Protein AF-0000000087408327 (afdb_homodimer)

Solvent-accessible surface area (backbone atoms only — not comparable to full-atom values): 10294 Å² total; per-residue (Å²): 107,65,67,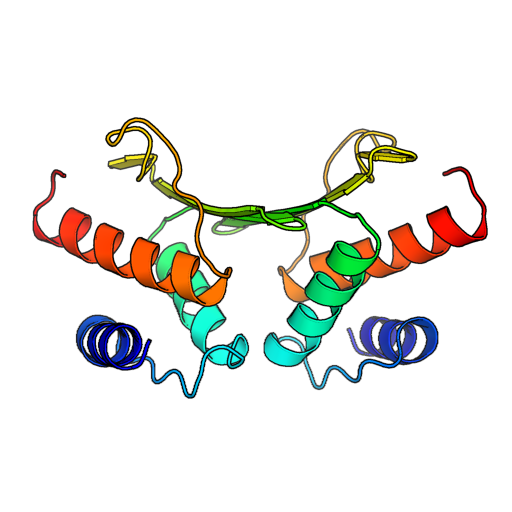60,37,52,50,41,27,73,74,71,70,43,77,53,86,53,88,71,37,38,37,50,50,45,50,51,53,52,52,42,21,75,72,57,28,33,39,39,36,39,41,33,78,96,38,18,35,47,48,39,34,29,95,90,73,41,49,64,33,64,79,69,70,56,72,58,77,32,98,36,58,59,56,24,53,51,52,51,49,52,53,47,52,51,25,66,73,61,75,52,125,104,67,66,59,37,52,50,40,27,74,75,69,70,44,77,51,87,53,89,70,36,38,37,49,51,46,51,50,54,52,52,42,20,75,73,57,28,32,39,38,36,39,41,33,79,96,38,19,35,47,48,39,34,30,94,92,72,42,50,67,35,64,80,68,73,53,73,58,78,34,96,37,58,59,58,25,52,50,52,51,50,52,53,47,52,51,27,68,72,60,72,53,126

Sequence (186 aa):
MSELFEKIRAEYGIEIADENDMTNVWRLVEMLKDKGWVVYIITARGREQVDAWHPNYGSLYAQFGEIPHFRNVVEGICVTALHIRELERNGTLMSELFEKIRAEYGIEIADENDMTNVWRLVEMLKDKGWVVYIITARGREQVDAWHPNYGSLYAQFGEIPHFRNVVEGICVTALHIRELERNGTL

pLDDT: mean 93.13, std 8.52, range [49.0, 98.56]

Foldseek 3Di:
DVVLQVVCCVQPVFHADDLPRVVRLVVLVVVCVVVAKDWDWDDDVVFTFIWIAHPQAGILCVVVPDTDGDPHNSSRSSVNSVSVSVCVVVVHD/DVVLQVVCCVQPVFHADDLPRVVRLVVLVVVCVVVAKDWDWDDDVVFTFIWIAHPQAGILCVVVVDTDGDPHNSSRSSVNSVSVSVCVVVVHD

Radius of gyration: 16.45 Å; Cα contacts (8 Å, |Δi|>4): 305; chains: 2; bounding box: 33×48×38 Å

Nearest PDB structures (foldseek):
  4q05-assembly1_B  TM=6.435E-01  e=3.145E+00  uncultured bacterium
  8fg6-assembly1_B  TM=4.357E-01  e=1.579E+00  synthetic construct
  4q3o-assembly4_H  TM=4.594E-01  e=1.681E+00  unidentified
  3ic1-assembly1_A  TM=5.036E-01  e=3.348E+00  Haemophilus influenzae
  4ppz-assembly1_A  TM=5.175E-01  e=3.794E+00  Neisseria meningitidis MC58

Structure (mmCIF, N/CA/C/O backbone):
data_AF-0000000087408327-model_v1
#
loop_
_entity.id
_entity.type
_entity.pdbx_description
1 polymer 'Uncharacterized protein'
#
loop_
_atom_site.group_PDB
_atom_site.id
_atom_site.type_symbol
_atom_site.label_atom_id
_atom_site.label_alt_id
_atom_site.label_comp_id
_atom_site.label_asym_id
_atom_site.label_entity_id
_atom_site.label_seq_id
_atom_site.pdbx_PDB_ins_code
_atom_site.Cartn_x
_atom_site.Cartn_y
_atom_site.Cartn_z
_atom_site.occupancy
_atom_site.B_iso_or_equiv
_atom_site.auth_seq_id
_atom_site.auth_comp_id
_atom_site.auth_asym_id
_atom_site.auth_atom_id
_atom_site.pdbx_PDB_model_num
ATOM 1 N N . MET A 1 1 ? -13.25 -12.805 7.691 1 83.38 1 MET A N 1
ATOM 2 C CA . MET A 1 1 ? -11.828 -12.695 7.375 1 83.38 1 MET A CA 1
ATOM 3 C C . MET A 1 1 ? -11.102 -14 7.68 1 83.38 1 MET A C 1
ATOM 5 O O . MET A 1 1 ? -10.18 -14.383 6.953 1 83.38 1 MET A O 1
ATOM 9 N N . SER A 1 2 ? -11.641 -14.703 8.562 1 87.44 2 SER A N 1
ATOM 10 C CA . SER A 1 2 ? -10.977 -15.953 8.906 1 87.44 2 SER A CA 1
ATOM 11 C C . SER A 1 2 ? -10.891 -16.875 7.699 1 87.44 2 SER A C 1
ATOM 13 O O . SER A 1 2 ? -9.828 -17.438 7.418 1 87.44 2 SER A O 1
ATOM 15 N N . GLU A 1 3 ? -11.875 -17.062 7.055 1 95.56 3 GLU A N 1
ATOM 16 C CA . GLU A 1 3 ? -11.883 -17.922 5.871 1 95.56 3 GLU A CA 1
ATOM 17 C C . GLU A 1 3 ? -10.922 -17.391 4.809 1 95.56 3 GLU A C 1
ATOM 19 O O . GLU A 1 3 ? -10.234 -18.172 4.145 1 95.56 3 GLU A O 1
ATOM 24 N N . LEU A 1 4 ? -10.977 -16.125 4.605 1 97.44 4 LEU A N 1
ATOM 25 C CA . LEU A 1 4 ? -10.07 -15.484 3.656 1 97.44 4 LEU A CA 1
ATOM 26 C C . LEU A 1 4 ? -8.617 -15.797 3.998 1 97.44 4 LEU A C 1
ATOM 28 O O . LEU A 1 4 ? -7.836 -16.172 3.123 1 97.44 4 LEU A O 1
ATOM 32 N N . PHE A 1 5 ? -8.234 -15.688 5.273 1 98.19 5 PHE A N 1
ATOM 33 C CA . PHE A 1 5 ? -6.863 -15.914 5.719 1 98.19 5 PHE A CA 1
ATOM 34 C C . PHE A 1 5 ? -6.484 -17.391 5.566 1 98.19 5 PHE A C 1
ATOM 36 O O . PHE A 1 5 ? -5.34 -17.703 5.246 1 98.19 5 PHE A O 1
ATOM 43 N N . GLU A 1 6 ? -7.441 -18.234 5.832 1 98.19 6 GLU A N 1
ATOM 44 C CA . GLU A 1 6 ? -7.203 -19.656 5.629 1 98.19 6 GLU A CA 1
ATOM 45 C C . GLU A 1 6 ? -6.867 -19.969 4.172 1 98.19 6 GLU A C 1
ATOM 47 O O . GLU A 1 6 ? -5.977 -20.766 3.887 1 98.19 6 GLU A O 1
ATOM 52 N N . LYS A 1 7 ? -7.582 -19.406 3.266 1 98.31 7 LYS A N 1
ATOM 53 C CA . LYS A 1 7 ? -7.301 -19.594 1.846 1 98.31 7 LYS A CA 1
ATOM 54 C C . LYS A 1 7 ? -5.91 -19.078 1.485 1 98.31 7 LYS A C 1
ATOM 56 O O . LYS A 1 7 ? -5.203 -19.688 0.683 1 98.31 7 LYS A O 1
ATOM 61 N N . ILE A 1 8 ? -5.582 -17.953 2.057 1 98.56 8 ILE A N 1
ATOM 62 C CA . ILE A 1 8 ? -4.254 -17.406 1.812 1 98.56 8 ILE A CA 1
ATOM 63 C C . ILE A 1 8 ? -3.188 -18.375 2.316 1 98.56 8 ILE A C 1
ATOM 65 O O . ILE A 1 8 ? -2.184 -18.609 1.64 1 98.56 8 ILE A O 1
ATOM 69 N N . ARG A 1 9 ? -3.395 -18.844 3.508 1 98.5 9 ARG A N 1
ATOM 70 C CA . ARG A 1 9 ? -2.455 -19.828 4.039 1 98.5 9 ARG A CA 1
ATOM 71 C C . ARG A 1 9 ? -2.334 -21.031 3.105 1 98.5 9 ARG A C 1
ATOM 73 O O . ARG A 1 9 ? -1.227 -21.484 2.809 1 98.5 9 ARG A O 1
ATOM 80 N N . ALA A 1 10 ? -3.359 -21.531 2.648 1 98.12 10 ALA A N 1
ATOM 81 C CA . ALA A 1 10 ? -3.393 -22.719 1.79 1 98.12 10 ALA A CA 1
ATOM 82 C C . ALA A 1 10 ? -2.711 -2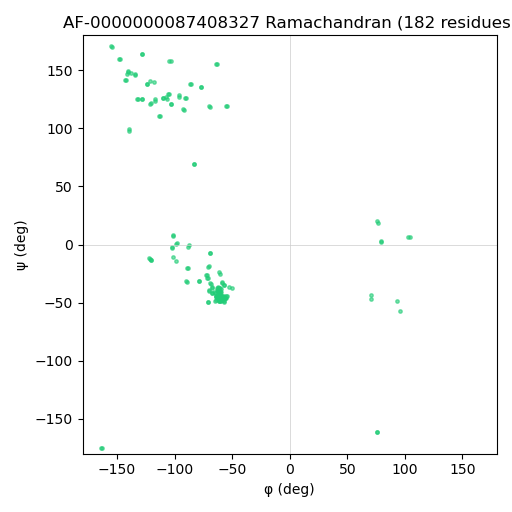2.438 0.452 1 98.12 10 ALA A C 1
ATOM 84 O O . ALA A 1 10 ? -1.937 -23.266 -0.038 1 98.12 10 ALA A O 1
ATOM 85 N N . GLU A 1 11 ? -2.957 -21.281 -0.098 1 97.62 11 GLU A N 1
ATOM 86 C CA . GLU A 1 11 ? -2.537 -21 -1.468 1 97.62 11 GLU A CA 1
ATOM 87 C C . GLU A 1 11 ? -1.129 -20.406 -1.503 1 97.62 11 GLU A C 1
ATOM 89 O O . GLU A 1 11 ? -0.388 -20.625 -2.467 1 97.62 11 GLU A O 1
ATOM 94 N N . TYR A 1 12 ? -0.765 -19.656 -0.499 1 97.94 12 TYR A N 1
ATOM 95 C CA . TYR A 1 12 ? 0.483 -18.906 -0.567 1 97.94 12 TYR A CA 1
ATOM 96 C C . TYR A 1 12 ? 1.416 -19.297 0.574 1 97.94 12 TYR A C 1
ATOM 98 O O . TYR A 1 12 ? 2.58 -18.891 0.598 1 97.94 12 TYR A O 1
ATOM 106 N N . GLY A 1 13 ? 0.929 -20.047 1.634 1 98 13 GLY A N 1
ATOM 107 C CA . GLY A 1 13 ? 1.757 -20.484 2.748 1 98 13 GLY A CA 1
ATOM 108 C C . GLY A 1 13 ? 2.051 -19.375 3.742 1 98 13 GLY A C 1
ATOM 109 O O . GLY A 1 13 ? 3.051 -19.422 4.461 1 98 13 GLY A O 1
ATOM 110 N N . ILE A 1 14 ? 1.265 -18.344 3.691 1 98.12 14 ILE A N 1
ATOM 111 C CA . ILE A 1 14 ? 1.452 -17.219 4.594 1 98.12 14 ILE A CA 1
ATOM 112 C C . ILE A 1 14 ? 0.361 -17.219 5.66 1 98.12 14 ILE A C 1
ATOM 114 O O . ILE A 1 14 ? -0.829 -17.266 5.34 1 98.12 14 ILE A O 1
ATOM 118 N N . GLU A 1 15 ? 0.788 -17.203 6.922 1 98 15 GLU A N 1
ATOM 119 C CA . GLU A 1 15 ? -0.156 -17.125 8.039 1 98 15 GLU A CA 1
ATOM 120 C C . GLU A 1 15 ? -0.4 -15.672 8.445 1 98 15 GLU A C 1
ATOM 122 O O . GLU A 1 15 ? 0.533 -14.969 8.836 1 98 15 GLU A O 1
ATOM 127 N N . ILE A 1 16 ? -1.609 -15.266 8.273 1 98.06 16 ILE A N 1
ATOM 128 C CA . ILE A 1 16 ? -2.027 -13.93 8.688 1 98.06 16 ILE A CA 1
ATOM 129 C C . ILE A 1 16 ? -2.824 -14.023 9.984 1 98.06 16 ILE A C 1
ATOM 131 O O . ILE A 1 16 ? -3.832 -14.734 10.055 1 98.06 16 ILE A O 1
ATOM 135 N N . ALA A 1 17 ? -2.344 -13.359 10.969 1 97.12 17 ALA A N 1
ATOM 136 C CA . ALA A 1 17 ? -2.914 -13.5 12.305 1 97.12 17 ALA A CA 1
ATOM 137 C C . ALA A 1 17 ? -4.293 -12.852 12.383 1 97.12 17 ALA A C 1
ATOM 139 O O . ALA A 1 17 ? -5.23 -13.438 12.938 1 97.12 17 ALA A O 1
ATOM 140 N N . ASP A 1 18 ? -4.438 -11.656 11.945 1 96.19 18 ASP A N 1
ATOM 141 C CA . ASP A 1 18 ? -5.688 -10.906 11.953 1 96.19 18 ASP A CA 1
ATOM 142 C C . ASP A 1 18 ? -5.613 -9.703 11.008 1 96.19 18 ASP A C 1
ATOM 144 O O . ASP A 1 18 ? -4.652 -9.57 10.242 1 96.19 18 ASP A O 1
ATOM 148 N N . GLU A 1 19 ? -6.594 -8.898 10.977 1 95.19 19 GLU A N 1
ATOM 149 C CA . GLU A 1 19 ? -6.719 -7.805 10.023 1 95.19 19 GLU A CA 1
ATOM 150 C C . GLU A 1 19 ? -5.688 -6.711 10.297 1 95.19 19 GLU A C 1
ATOM 152 O O . GLU A 1 19 ? -5.5 -5.812 9.477 1 95.19 19 GLU A O 1
ATOM 157 N N . ASN A 1 20 ? -4.957 -6.793 11.375 1 94.75 20 ASN A N 1
ATOM 158 C CA . ASN A 1 20 ? -3.934 -5.805 11.711 1 94.75 20 ASN A CA 1
ATOM 159 C C . ASN A 1 20 ? -2.531 -6.32 11.398 1 94.75 20 ASN A C 1
ATOM 161 O O . ASN A 1 20 ? -1.547 -5.602 11.57 1 94.75 20 ASN A O 1
ATOM 165 N N . ASP A 1 21 ? -2.475 -7.48 10.969 1 97.25 21 ASP A N 1
ATOM 166 C CA . ASP A 1 21 ? -1.191 -8.125 10.695 1 97.25 21 ASP A CA 1
ATOM 167 C C . ASP A 1 21 ? -0.667 -7.73 9.312 1 97.25 21 ASP A C 1
ATOM 169 O O . ASP A 1 21 ? -0.495 -8.586 8.445 1 97.25 21 ASP A O 1
ATOM 173 N N . MET A 1 22 ? -0.27 -6.488 9.133 1 98.19 22 MET A N 1
ATOM 174 C CA . MET A 1 22 ? 0.172 -5.996 7.832 1 98.19 22 MET A CA 1
ATOM 175 C C . MET A 1 22 ? 1.537 -6.566 7.469 1 98.19 22 MET A C 1
ATOM 177 O O . MET A 1 22 ? 1.856 -6.719 6.285 1 98.19 22 MET A O 1
ATOM 181 N N . THR A 1 23 ? 2.305 -6.906 8.445 1 98.25 23 THR A N 1
ATOM 182 C CA . THR A 1 23 ? 3.627 -7.457 8.164 1 98.25 23 THR A CA 1
ATOM 183 C C . THR A 1 23 ? 3.52 -8.734 7.344 1 98.25 23 THR A C 1
ATOM 185 O O . THR A 1 23 ? 4.172 -8.875 6.309 1 98.25 23 THR A O 1
ATOM 188 N N . ASN A 1 24 ? 2.65 -9.594 7.75 1 98.12 24 ASN A N 1
ATOM 189 C CA . ASN A 1 24 ? 2.529 -10.836 6.996 1 98.12 24 ASN A CA 1
ATOM 190 C C . ASN A 1 24 ? 1.727 -10.641 5.715 1 98.12 24 ASN A C 1
ATOM 192 O O . ASN A 1 24 ? 1.992 -11.289 4.703 1 98.12 24 ASN A O 1
ATOM 196 N N . VAL A 1 25 ? 0.78 -9.742 5.719 1 98.5 25 VAL A N 1
ATOM 197 C CA . VAL A 1 25 ? 0.065 -9.398 4.492 1 98.5 25 VAL A CA 1
ATOM 198 C C . VAL A 1 25 ? 1.043 -8.836 3.467 1 98.5 25 VAL A C 1
ATOM 200 O O . VAL A 1 25 ? 0.955 -9.148 2.277 1 98.5 25 VAL A O 1
ATOM 203 N N . TRP A 1 26 ? 1.99 -8.078 3.943 1 98.31 26 TRP A N 1
ATOM 204 C CA . TRP A 1 26 ? 2.938 -7.441 3.033 1 98.31 26 TRP A CA 1
ATOM 205 C C . TRP A 1 26 ? 3.881 -8.469 2.42 1 98.31 26 TRP A C 1
ATOM 207 O O . TRP A 1 26 ? 4.375 -8.281 1.307 1 98.31 26 TRP A O 1
ATOM 217 N N . ARG A 1 27 ? 4.141 -9.555 3.141 1 97.94 27 ARG A N 1
ATOM 218 C CA . ARG A 1 27 ? 4.891 -10.648 2.535 1 97.94 27 ARG A CA 1
ATOM 219 C C . ARG A 1 27 ? 4.195 -11.156 1.276 1 97.94 27 ARG A C 1
ATOM 221 O O . ARG A 1 27 ? 4.855 -11.555 0.314 1 97.94 27 ARG A O 1
ATOM 228 N N . LEU A 1 28 ? 2.924 -11.125 1.348 1 98.12 28 LEU A N 1
ATOM 229 C CA . LEU A 1 28 ? 2.139 -11.508 0.18 1 98.12 28 LEU A CA 1
ATOM 230 C C . LEU A 1 28 ? 2.375 -10.547 -0.976 1 98.12 28 LEU A C 1
ATOM 232 O O . LEU A 1 28 ? 2.58 -10.977 -2.115 1 98.12 28 LEU A O 1
ATOM 236 N N . VAL A 1 29 ? 2.383 -9.297 -0.716 1 98.31 29 VAL A N 1
ATOM 237 C CA . VAL A 1 29 ? 2.639 -8.273 -1.728 1 98.31 29 VAL A CA 1
ATOM 238 C C . VAL A 1 29 ? 4.012 -8.5 -2.352 1 98.31 29 VAL A C 1
ATOM 240 O O . VAL A 1 29 ? 4.164 -8.438 -3.574 1 98.31 29 VAL A O 1
ATOM 243 N N . GLU A 1 30 ? 5.004 -8.773 -1.505 1 97.5 30 GLU A N 1
ATOM 244 C CA . GLU A 1 30 ? 6.359 -9.023 -1.991 1 97.5 30 GLU A CA 1
ATOM 245 C C . GLU A 1 30 ? 6.41 -10.258 -2.887 1 97.5 30 GLU A C 1
ATOM 247 O O . GLU A 1 30 ? 7.125 -10.273 -3.891 1 97.5 30 GLU A O 1
ATOM 252 N N . MET A 1 31 ? 5.684 -11.281 -2.506 1 97.25 31 MET A N 1
ATOM 253 C CA . MET A 1 31 ? 5.621 -12.492 -3.324 1 97.25 31 MET A CA 1
ATOM 254 C C . MET A 1 31 ? 5.047 -12.188 -4.703 1 97.25 31 MET A C 1
ATOM 256 O O . MET A 1 31 ? 5.559 -12.664 -5.715 1 97.25 31 MET A O 1
ATOM 260 N N . LEU A 1 32 ? 3.979 -11.406 -4.73 1 97.69 32 LEU A N 1
ATOM 261 C CA . LEU A 1 32 ? 3.35 -11.039 -5.992 1 97.69 32 LEU A CA 1
ATOM 262 C C . LEU A 1 32 ? 4.309 -10.227 -6.859 1 97.69 32 LEU A C 1
ATOM 264 O O . LEU A 1 32 ? 4.387 -10.438 -8.07 1 97.69 32 LEU A O 1
ATOM 268 N N . LYS A 1 33 ? 5.004 -9.406 -6.23 1 97.56 33 LYS A N 1
ATOM 269 C CA . LYS A 1 33 ? 6.023 -8.625 -6.918 1 97.56 33 LYS A CA 1
ATOM 270 C C . LYS A 1 33 ? 7.082 -9.531 -7.547 1 97.56 33 LYS A C 1
ATOM 272 O O . LYS A 1 33 ? 7.48 -9.32 -8.695 1 97.56 33 LYS A O 1
ATOM 277 N N . ASP A 1 34 ? 7.535 -10.469 -6.82 1 96.19 34 ASP A N 1
ATOM 278 C CA . ASP A 1 34 ? 8.562 -11.391 -7.293 1 96.19 34 ASP A CA 1
ATOM 279 C C . ASP A 1 34 ? 8.07 -12.188 -8.5 1 96.19 34 ASP A C 1
ATOM 281 O O . ASP A 1 34 ? 8.867 -12.633 -9.32 1 96.19 34 ASP A O 1
ATOM 285 N N . LYS A 1 35 ? 6.785 -12.297 -8.586 1 95.69 35 LYS A N 1
ATOM 286 C CA . LYS A 1 35 ? 6.18 -13.023 -9.695 1 95.69 35 LYS A CA 1
ATOM 287 C C . LYS A 1 35 ? 5.945 -12.109 -10.891 1 95.69 35 LYS A C 1
ATOM 289 O O . LYS A 1 35 ? 5.355 -12.516 -11.891 1 95.69 35 LYS A O 1
ATOM 294 N N . GLY A 1 36 ? 6.266 -10.852 -10.742 1 96.69 36 GLY A N 1
ATOM 295 C CA . GLY A 1 36 ? 6.195 -9.93 -11.867 1 96.69 36 GLY A CA 1
ATOM 296 C C . GLY A 1 36 ? 4.988 -9.008 -11.812 1 96.69 36 GLY A C 1
ATOM 297 O O . GLY A 1 36 ? 4.758 -8.227 -12.734 1 96.69 36 GLY A O 1
ATOM 298 N N . TRP A 1 37 ? 4.219 -9.039 -10.719 1 97 37 TRP A N 1
ATOM 299 C CA . TRP A 1 37 ? 3.025 -8.211 -10.594 1 97 37 TRP A CA 1
ATOM 300 C C . TRP A 1 37 ? 3.381 -6.828 -10.047 1 97 37 TRP A C 1
ATOM 302 O O . TRP A 1 37 ? 4.227 -6.707 -9.156 1 97 37 TRP A O 1
ATOM 312 N N . VAL A 1 38 ? 2.74 -5.84 -10.648 1 97.69 38 VAL A N 1
ATOM 313 C CA . VAL A 1 38 ? 2.686 -4.512 -10.047 1 97.69 38 VAL A CA 1
ATOM 314 C C . VAL A 1 38 ? 1.448 -4.398 -9.156 1 97.69 38 VAL A C 1
ATOM 316 O O . VAL A 1 38 ? 0.333 -4.688 -9.594 1 97.69 38 VAL A O 1
ATOM 319 N N . VAL A 1 39 ? 1.628 -4.027 -7.918 1 97.88 39 VAL A N 1
ATOM 320 C CA . VAL A 1 39 ? 0.49 -3.889 -7.012 1 97.88 39 VAL A CA 1
ATOM 321 C C . VAL A 1 39 ? 0.256 -2.412 -6.699 1 97.88 39 VAL A C 1
ATOM 323 O O . VAL A 1 39 ? 1.187 -1.696 -6.324 1 97.88 39 VAL A O 1
ATOM 326 N N . TYR A 1 40 ? -0.961 -1.986 -6.926 1 97.06 40 TYR A N 1
ATOM 327 C CA . TYR A 1 40 ? -1.411 -0.627 -6.645 1 97.06 40 TYR A CA 1
ATOM 328 C C . TYR A 1 40 ? -2.297 -0.593 -5.406 1 97.06 40 TYR A C 1
ATOM 330 O O . TYR A 1 40 ? -3.25 -1.369 -5.293 1 97.06 40 TYR A O 1
ATOM 338 N N . ILE A 1 41 ? -1.971 0.292 -4.508 1 97.69 41 ILE A N 1
ATOM 339 C CA . ILE A 1 41 ? -2.785 0.455 -3.307 1 97.69 41 ILE A CA 1
ATOM 340 C C . ILE A 1 41 ? -3.156 1.926 -3.131 1 97.69 41 ILE A C 1
ATOM 342 O O . ILE A 1 41 ? -2.297 2.805 -3.223 1 97.69 41 ILE A O 1
ATOM 346 N N . ILE A 1 42 ? -4.375 2.17 -3.027 1 97 42 ILE A N 1
ATOM 347 C CA . ILE A 1 42 ? -4.883 3.492 -2.674 1 97 42 ILE A CA 1
ATOM 348 C C . ILE A 1 42 ? -5.625 3.422 -1.342 1 97 42 ILE A C 1
ATOM 350 O O . ILE A 1 42 ? -6.539 2.607 -1.175 1 97 42 ILE A O 1
ATOM 354 N N . THR A 1 43 ? -5.246 4.195 -0.37 1 96.81 43 THR A N 1
ATOM 355 C CA . THR A 1 43 ? -5.898 4.246 0.935 1 96.81 43 THR A CA 1
ATOM 356 C C . THR A 1 43 ? -6.422 5.648 1.224 1 96.81 43 THR A C 1
ATOM 358 O O . THR A 1 43 ? -5.664 6.621 1.183 1 96.81 43 THR A O 1
ATOM 361 N N . ALA A 1 44 ? -7.633 5.789 1.442 1 95.75 44 ALA A N 1
ATOM 362 C CA .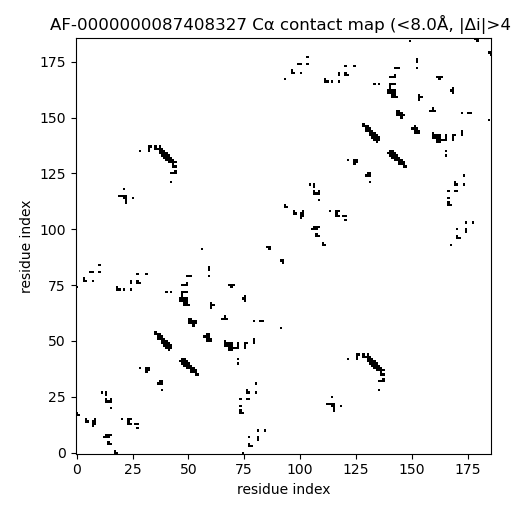 ALA A 1 44 ? -8.336 7.008 1.821 1 95.75 44 ALA A CA 1
ATOM 363 C C . ALA A 1 44 ? -9.531 6.695 2.719 1 95.75 44 ALA A C 1
ATOM 365 O O . ALA A 1 44 ? -9.969 5.543 2.807 1 95.75 44 ALA A O 1
ATOM 366 N N . ARG A 1 45 ? -9.914 7.73 3.408 1 92.94 45 ARG A N 1
ATOM 367 C CA . ARG A 1 45 ? -11.109 7.508 4.215 1 92.94 45 ARG A CA 1
ATOM 368 C C . ARG A 1 45 ? -12.266 7.004 3.359 1 92.94 45 ARG A C 1
ATOM 370 O O . ARG A 1 45 ? -12.672 7.668 2.404 1 92.94 45 ARG A O 1
ATOM 377 N N . GLY A 1 46 ? -12.734 5.816 3.682 1 89.31 46 GLY A N 1
ATOM 378 C CA . GLY A 1 46 ? -13.883 5.262 2.984 1 89.31 46 GLY A CA 1
ATOM 379 C C . GLY A 1 46 ? -13.531 4.664 1.634 1 89.31 46 GLY A C 1
ATOM 380 O O . GLY A 1 46 ? -14.414 4.344 0.84 1 89.31 46 GLY A O 1
ATOM 381 N N . ARG A 1 47 ? -12.273 4.684 1.317 1 92.25 47 ARG A N 1
ATOM 382 C CA . ARG A 1 47 ? -11.844 4.18 0.018 1 92.25 47 ARG A CA 1
ATOM 383 C C . ARG A 1 47 ? -10.547 3.381 0.143 1 92.25 47 ARG A C 1
ATOM 385 O O . ARG A 1 47 ? -9.461 3.959 0.221 1 92.25 47 ARG A O 1
ATOM 392 N N . GLU A 1 48 ? -10.695 2.146 0.174 1 96.31 48 GLU A N 1
ATOM 393 C CA . GLU A 1 48 ? -9.562 1.221 0.153 1 96.31 48 GLU A CA 1
ATOM 394 C C . GLU A 1 48 ? -9.539 0.408 -1.139 1 96.31 48 GLU A C 1
ATOM 396 O O . GLU A 1 48 ? -10.422 -0.416 -1.376 1 96.31 48 GLU A O 1
ATOM 401 N N . GLN A 1 49 ? -8.586 0.689 -1.944 1 96.25 49 GLN A N 1
ATOM 402 C CA . GLN A 1 49 ? -8.516 0.026 -3.242 1 96.25 49 GLN A CA 1
ATOM 403 C C . GLN A 1 49 ? -7.18 -0.683 -3.43 1 96.25 49 GLN A C 1
ATOM 405 O O . GLN A 1 49 ? -6.133 -0.162 -3.035 1 96.25 49 GLN A O 1
ATOM 410 N N . VAL A 1 50 ? -7.273 -1.821 -3.951 1 97.06 50 VAL A N 1
ATOM 411 C CA . VAL A 1 50 ? -6.102 -2.59 -4.359 1 97.06 50 VAL A CA 1
ATOM 412 C C . VAL A 1 50 ? -6.305 -3.127 -5.773 1 97.06 50 VAL A C 1
ATOM 414 O O . VAL A 1 50 ? -7.352 -3.697 -6.086 1 97.06 50 VAL A O 1
ATOM 417 N N . ASP A 1 51 ? -5.383 -2.83 -6.641 1 96.62 51 ASP A N 1
ATOM 418 C CA . ASP A 1 51 ? -5.348 -3.398 -7.984 1 96.62 51 ASP A CA 1
ATOM 419 C C . ASP A 1 51 ? -3.977 -3.996 -8.289 1 96.62 51 ASP A C 1
ATOM 421 O O . ASP A 1 51 ? -3.018 -3.781 -7.547 1 96.62 51 ASP A O 1
ATOM 425 N N . ALA A 1 52 ? -3.945 -4.805 -9.305 1 96.81 52 ALA A N 1
ATOM 426 C CA . ALA A 1 52 ? -2.682 -5.391 -9.742 1 96.81 52 ALA A CA 1
ATOM 427 C C . ALA A 1 52 ? -2.596 -5.445 -11.266 1 96.81 52 ALA A C 1
ATOM 429 O O . ALA A 1 52 ? -3.621 -5.488 -11.945 1 96.81 52 ALA A O 1
ATOM 430 N N . TRP A 1 53 ? -1.394 -5.324 -11.734 1 95.62 53 TRP A N 1
ATOM 431 C CA . TRP A 1 53 ? -1.14 -5.375 -13.172 1 95.62 53 TRP A CA 1
ATOM 432 C C . TRP A 1 53 ? 0.047 -6.281 -13.484 1 95.62 53 TRP A C 1
ATOM 434 O O . TRP A 1 53 ? 1.019 -6.324 -12.727 1 95.62 53 TRP A O 1
ATOM 444 N N . HIS A 1 54 ? -0.011 -6.922 -14.562 1 95.31 54 HIS A N 1
ATOM 445 C CA . HIS A 1 54 ? 1.043 -7.797 -15.062 1 95.31 54 HIS A CA 1
ATOM 446 C C . HIS A 1 54 ? 1.179 -7.688 -16.578 1 95.31 54 HIS A C 1
ATOM 448 O O . HIS A 1 54 ? 0.176 -7.613 -17.297 1 95.31 54 HIS A O 1
ATOM 454 N N . PRO A 1 55 ? 2.428 -7.715 -17.141 1 92.88 55 PRO A N 1
ATOM 455 C CA . PRO A 1 55 ? 2.613 -7.574 -18.578 1 92.88 55 PRO A CA 1
ATOM 456 C C . PRO A 1 55 ? 1.881 -8.648 -19.375 1 92.88 55 PRO A C 1
ATOM 458 O O . PRO A 1 55 ? 1.365 -8.375 -20.469 1 92.88 55 PRO A O 1
ATOM 461 N N . ASN A 1 56 ? 1.774 -9.836 -18.844 1 92 56 ASN A N 1
ATOM 462 C CA . ASN A 1 56 ? 1.185 -10.961 -19.578 1 92 56 ASN A CA 1
ATOM 463 C C . ASN A 1 56 ? -0.326 -11.023 -19.375 1 92 56 ASN A C 1
ATOM 465 O O . ASN A 1 56 ? -1.037 -11.648 -20.156 1 92 56 ASN A O 1
ATOM 469 N N . TYR A 1 57 ? -0.864 -10.391 -18.297 1 89.69 57 TYR A N 1
ATOM 470 C CA . TYR A 1 57 ? -2.256 -10.625 -17.938 1 89.69 57 TYR A CA 1
ATOM 471 C C . TYR A 1 57 ? -3.053 -9.328 -17.953 1 89.69 57 TYR A C 1
ATOM 473 O O . TYR A 1 57 ? -4.285 -9.352 -17.969 1 89.69 57 TYR A O 1
ATOM 481 N N . GLY A 1 58 ? -2.314 -8.195 -18 1 90.38 58 GLY A N 1
ATOM 482 C CA . GLY A 1 58 ? -2.994 -6.91 -17.906 1 90.38 58 GLY A CA 1
ATOM 483 C C . GLY A 1 58 ? -3.441 -6.582 -16.5 1 90.38 58 GLY A C 1
ATOM 484 O O . GLY A 1 58 ? -2.848 -7.055 -15.523 1 90.38 58 GLY A O 1
ATOM 485 N N . SER A 1 59 ? -4.41 -5.617 -16.391 1 91.81 59 SER A N 1
ATOM 486 C CA . SER A 1 59 ? -4.957 -5.223 -15.094 1 91.81 59 SER A CA 1
ATOM 487 C C . SER A 1 59 ? -5.953 -6.254 -14.578 1 91.81 59 SER A C 1
ATOM 489 O O . SER A 1 59 ? -6.812 -6.723 -15.328 1 91.81 59 SER A O 1
ATOM 491 N N . LEU A 1 60 ? -5.766 -6.508 -13.336 1 92.56 60 LEU A N 1
ATOM 492 C CA . LEU A 1 60 ? -6.566 -7.574 -12.742 1 92.56 60 LEU A CA 1
ATOM 493 C C . LEU A 1 60 ? -8.055 -7.23 -12.789 1 92.56 60 LEU A C 1
ATOM 495 O O . LEU A 1 60 ? -8.867 -8.039 -13.227 1 92.56 60 LEU A O 1
ATOM 499 N N . TYR A 1 61 ? -8.453 -5.977 -12.406 1 91.44 61 TYR A N 1
ATOM 500 C CA . TYR A 1 61 ? -9.867 -5.68 -12.234 1 91.44 61 TYR A CA 1
ATOM 501 C C . TYR A 1 61 ? -10.43 -4.973 -13.461 1 91.44 61 TYR A C 1
ATOM 503 O O . TYR A 1 61 ? -11.648 -4.797 -13.578 1 91.44 61 TYR A O 1
ATOM 511 N N . ALA A 1 62 ? -9.562 -4.465 -14.375 1 79.81 62 ALA A N 1
ATOM 512 C CA . ALA A 1 62 ? -10.07 -3.873 -15.617 1 79.81 62 ALA A CA 1
ATOM 513 C C . ALA A 1 62 ? -11.062 -4.805 -16.312 1 79.81 62 ALA A C 1
ATOM 515 O O . ALA A 1 62 ? -12.07 -4.355 -16.844 1 79.81 62 ALA A O 1
ATOM 516 N N . GLN A 1 63 ? -10.742 -5.992 -16.219 1 70.44 63 GLN A N 1
ATOM 517 C CA . GLN A 1 63 ? -11.578 -6.973 -16.891 1 70.44 63 GLN A CA 1
ATOM 518 C C . GLN A 1 63 ? -12.93 -7.125 -16.203 1 70.44 63 GLN A C 1
ATOM 520 O O . GLN A 1 63 ? -13.875 -7.656 -16.781 1 70.44 63 GLN A O 1
ATOM 525 N N . PHE A 1 64 ? -12.977 -6.695 -14.977 1 70.31 64 PHE A N 1
ATOM 526 C CA . PHE A 1 64 ? -14.211 -6.832 -14.211 1 70.31 64 PHE A CA 1
ATOM 527 C C . PHE A 1 64 ? -14.961 -5.508 -14.156 1 70.31 64 PHE A C 1
ATOM 529 O O . PHE A 1 64 ? -16.031 -5.426 -13.562 1 70.31 64 PHE A O 1
ATOM 536 N N . GLY A 1 65 ? -14.445 -4.555 -14.922 1 73.69 65 GLY A N 1
ATOM 537 C CA . GLY A 1 65 ? -15.156 -3.295 -15.047 1 73.69 65 GLY A CA 1
ATOM 538 C C . GLY A 1 65 ? -14.656 -2.221 -14.102 1 73.69 65 GLY A C 1
ATOM 539 O O . GLY A 1 65 ? -14.383 -1.094 -14.523 1 73.69 65 GLY A O 1
ATOM 540 N N . GLU A 1 66 ? -14.68 -2.527 -12.766 1 79.69 66 GLU A N 1
ATOM 541 C CA . GLU A 1 66 ? -14.258 -1.499 -11.82 1 79.69 66 GLU A CA 1
ATOM 542 C C . GLU A 1 66 ? -13.383 -2.088 -10.719 1 79.69 66 GLU A C 1
ATOM 544 O O . GLU A 1 66 ? -13.484 -3.275 -10.406 1 79.69 66 GLU A O 1
ATOM 549 N N . ILE A 1 67 ? -12.43 -1.271 -10.242 1 85 67 ILE A N 1
ATOM 550 C CA . ILE A 1 67 ? -11.641 -1.664 -9.078 1 85 67 ILE A CA 1
ATOM 551 C C . ILE A 1 67 ? -12.516 -1.662 -7.832 1 85 67 ILE A C 1
ATOM 553 O O . ILE A 1 67 ? -13.117 -0.64 -7.488 1 85 67 ILE A O 1
ATOM 557 N N . PRO A 1 68 ? -12.609 -2.748 -7.305 1 89 68 PRO A N 1
ATOM 558 C CA . PRO A 1 68 ? -13.477 -2.828 -6.129 1 89 68 PRO A CA 1
ATOM 559 C C . PRO A 1 68 ? -12.969 -1.984 -4.961 1 89 68 PRO A C 1
ATOM 561 O O . PRO A 1 68 ? -11.773 -1.688 -4.883 1 89 68 PRO A O 1
ATOM 564 N N . HIS A 1 69 ? -14.008 -1.604 -4.082 1 91 69 HIS A N 1
ATOM 565 C CA . HIS A 1 69 ? -13.695 -1.056 -2.768 1 91 69 HIS A CA 1
ATOM 566 C C . HIS A 1 69 ? -13.734 -2.139 -1.695 1 91 69 HIS A C 1
ATOM 568 O O . HIS A 1 69 ? -14.711 -2.885 -1.6 1 91 69 HIS A O 1
ATOM 574 N N . PHE A 1 70 ? -12.641 -2.176 -0.938 1 94.62 70 PHE A N 1
ATOM 575 C CA . PHE A 1 70 ? -12.562 -3.18 0.115 1 94.62 70 PHE A CA 1
ATOM 576 C C . PHE A 1 70 ? -12.789 -2.553 1.483 1 94.62 70 PHE A C 1
ATOM 578 O O . PHE A 1 70 ? -12.703 -1.332 1.635 1 94.62 70 PHE A O 1
ATOM 585 N N . ARG A 1 71 ? -13.172 -3.283 2.432 1 93.62 71 ARG A N 1
ATOM 586 C CA . ARG A 1 71 ? -13.367 -2.795 3.795 1 93.62 71 ARG A CA 1
ATOM 587 C C . ARG A 1 71 ? -12.062 -2.236 4.363 1 93.62 71 ARG A C 1
ATOM 589 O O . ARG A 1 71 ? -12.078 -1.254 5.109 1 93.62 71 ARG A O 1
ATOM 596 N N . ASN A 1 72 ? -10.945 -2.891 4.027 1 95.44 72 ASN A N 1
ATOM 597 C CA . ASN A 1 72 ? -9.602 -2.436 4.371 1 95.44 72 ASN A CA 1
ATOM 598 C C . ASN A 1 72 ? -8.562 -2.982 3.398 1 95.44 72 ASN A C 1
ATOM 600 O O . ASN A 1 72 ? -8.883 -3.814 2.545 1 95.44 72 ASN A O 1
ATOM 604 N N . VAL A 1 73 ? -7.426 -2.477 3.541 1 97 73 VAL A N 1
ATOM 605 C CA . VAL A 1 73 ? -6.375 -2.803 2.584 1 97 73 VAL A CA 1
ATOM 606 C C . VAL A 1 73 ? -5.953 -4.262 2.754 1 97 73 VAL A C 1
ATOM 608 O O . VAL A 1 73 ? -5.613 -4.934 1.778 1 97 73 VAL A O 1
ATOM 611 N N . VAL A 1 74 ? -5.98 -4.797 3.943 1 97.69 74 VAL A N 1
ATOM 612 C CA . VAL A 1 74 ? -5.629 -6.191 4.199 1 97.69 74 VAL A CA 1
ATOM 613 C C . VAL A 1 74 ? -6.551 -7.113 3.4 1 97.69 74 VAL A C 1
ATOM 615 O O . VAL A 1 74 ? -6.082 -8.016 2.699 1 97.69 74 VAL A O 1
ATOM 618 N N . GLU A 1 75 ? -7.824 -6.852 3.498 1 97.5 75 GLU A N 1
ATOM 619 C CA . GLU A 1 75 ? -8.781 -7.613 2.701 1 97.5 75 GLU A CA 1
ATOM 620 C C . GLU A 1 75 ? -8.477 -7.492 1.211 1 97.5 75 GLU A C 1
ATOM 622 O O . GLU A 1 75 ? -8.477 -8.492 0.491 1 97.5 75 GLU A O 1
ATOM 627 N N . GLY A 1 76 ? -8.25 -6.27 0.75 1 97.19 76 GLY A N 1
ATOM 628 C CA . GLY A 1 76 ? -7.973 -6.023 -0.656 1 97.19 76 GLY A CA 1
ATOM 629 C C . GLY A 1 76 ? -6.781 -6.805 -1.173 1 97.19 76 GLY A C 1
ATOM 630 O O . GLY A 1 76 ? -6.844 -7.406 -2.248 1 97.19 76 GLY A O 1
ATOM 631 N N . ILE A 1 77 ? -5.699 -6.738 -0.413 1 98.25 77 ILE A N 1
ATOM 632 C CA . ILE A 1 77 ? -4.484 -7.438 -0.817 1 98.25 77 ILE A CA 1
ATOM 633 C C . ILE A 1 77 ? -4.754 -8.938 -0.892 1 98.25 77 ILE A C 1
ATOM 635 O O . ILE A 1 77 ? -4.367 -9.602 -1.861 1 98.25 77 ILE A O 1
ATOM 639 N N . CYS A 1 78 ? -5.426 -9.422 0.094 1 98.44 78 CYS A N 1
ATOM 640 C CA . CYS A 1 78 ? -5.684 -10.859 0.152 1 98.44 78 CYS A CA 1
ATOM 641 C C . CYS A 1 78 ? -6.578 -11.297 -1.001 1 98.44 78 CYS A C 1
ATOM 643 O O . CYS A 1 78 ? -6.273 -12.273 -1.687 1 98.44 78 CYS A O 1
ATOM 645 N N . VAL A 1 79 ? -7.656 -10.625 -1.237 1 96.94 79 VAL A N 1
ATOM 646 C CA . VAL A 1 79 ? -8.594 -10.977 -2.299 1 96.94 79 VAL A CA 1
ATOM 647 C C . VAL A 1 79 ? -7.898 -10.883 -3.656 1 96.94 79 VAL A C 1
ATOM 649 O O . VAL A 1 79 ? -8.031 -11.773 -4.496 1 96.94 79 VAL A O 1
ATOM 652 N N . THR A 1 80 ? -7.188 -9.836 -3.857 1 96.81 80 THR A N 1
ATOM 653 C CA . THR A 1 80 ? -6.438 -9.641 -5.094 1 96.81 80 THR A CA 1
ATOM 654 C C . THR A 1 80 ? -5.469 -10.797 -5.328 1 96.81 80 THR A C 1
ATOM 656 O O . THR A 1 80 ? -5.375 -11.32 -6.438 1 96.81 80 THR A O 1
ATOM 659 N N . ALA A 1 81 ? -4.781 -11.172 -4.258 1 97.56 81 ALA A N 1
ATOM 660 C CA . ALA A 1 81 ? -3.826 -12.273 -4.355 1 97.56 81 ALA A CA 1
ATOM 661 C C . ALA A 1 81 ? -4.523 -13.562 -4.781 1 97.56 81 ALA A C 1
ATOM 663 O O . ALA A 1 81 ? -3.998 -14.32 -5.605 1 97.56 81 ALA A O 1
ATOM 664 N N . LEU A 1 82 ? -5.656 -13.773 -4.227 1 96.81 82 LEU A N 1
ATOM 665 C CA . LEU A 1 82 ? -6.383 -14.992 -4.562 1 96.81 82 LEU A CA 1
ATOM 666 C C . LEU A 1 82 ? -6.859 -14.961 -6.008 1 96.81 82 LEU A C 1
ATOM 668 O O . LEU A 1 82 ? -6.82 -15.984 -6.703 1 96.81 82 LEU A O 1
ATOM 672 N N . HIS A 1 83 ? -7.359 -13.836 -6.484 1 94.56 83 HIS A N 1
ATOM 673 C CA . HIS A 1 83 ? -7.742 -13.695 -7.887 1 94.56 83 HIS A CA 1
ATOM 674 C C . HIS A 1 83 ? -6.555 -13.93 -8.812 1 94.56 83 HIS A C 1
ATOM 676 O O . HIS A 1 83 ? -6.688 -14.586 -9.844 1 94.56 83 HIS A O 1
ATOM 682 N N . ILE A 1 84 ? -5.438 -13.422 -8.445 1 95.19 84 ILE A N 1
ATOM 683 C CA . ILE A 1 84 ? -4.215 -13.609 -9.219 1 95.19 84 ILE A CA 1
ATOM 684 C C . ILE A 1 84 ? -3.885 -15.094 -9.312 1 95.19 84 ILE A C 1
ATOM 686 O O . ILE A 1 84 ? -3.547 -15.594 -10.391 1 95.19 84 ILE A O 1
ATOM 690 N N . ARG A 1 85 ? -3.949 -15.75 -8.164 1 95.25 85 ARG A N 1
ATOM 691 C CA . ARG A 1 85 ? -3.674 -17.188 -8.141 1 95.25 85 ARG A CA 1
ATOM 692 C C . ARG A 1 85 ? -4.574 -17.922 -9.117 1 95.25 85 ARG A C 1
ATOM 694 O O . ARG A 1 85 ? -4.109 -18.797 -9.852 1 95.25 85 ARG A O 1
ATOM 701 N N . GLU A 1 86 ? -5.797 -17.594 -9.133 1 92.06 86 GLU A N 1
ATOM 702 C CA . GLU A 1 86 ? -6.754 -18.203 -10.047 1 92.06 86 GLU A CA 1
ATOM 703 C C . GLU A 1 86 ? -6.391 -17.922 -11.5 1 92.06 86 GLU A C 1
ATOM 705 O O . GLU A 1 86 ? -6.441 -18.828 -12.344 1 92.06 86 GLU A O 1
ATOM 710 N N . LEU A 1 87 ? -6.059 -16.703 -11.734 1 90.19 87 LEU A N 1
ATOM 711 C CA . LEU A 1 87 ? -5.676 -16.297 -13.078 1 90.19 87 LEU A CA 1
ATOM 712 C C . LEU A 1 87 ? -4.441 -17.062 -13.547 1 90.19 87 LEU A C 1
ATOM 714 O O . LEU A 1 87 ? -4.406 -17.547 -14.68 1 90.19 87 LEU A O 1
ATOM 718 N N . GLU A 1 88 ? -3.428 -17.141 -12.734 1 91 88 GLU A N 1
ATOM 719 C CA . GLU A 1 88 ? -2.182 -17.812 -13.078 1 91 88 GLU A CA 1
ATOM 720 C C . GLU A 1 88 ? -2.412 -19.297 -13.312 1 91 88 GLU A C 1
ATOM 722 O O . GLU A 1 88 ? -1.738 -19.922 -14.141 1 91 88 GLU A O 1
ATOM 727 N N . ARG A 1 89 ? -3.275 -19.859 -12.539 1 90.25 89 ARG A N 1
ATOM 728 C CA . ARG A 1 89 ? -3.586 -21.281 -12.68 1 90.25 89 ARG A CA 1
ATOM 729 C C . ARG A 1 89 ? -4.359 -21.547 -13.961 1 90.25 89 ARG A C 1
ATOM 731 O O . ARG A 1 89 ? -4.121 -22.547 -14.633 1 90.25 89 ARG A O 1
ATOM 738 N N . ASN A 1 90 ? -5.207 -20.719 -14.273 1 85.06 90 ASN A N 1
ATOM 739 C CA . ASN A 1 90 ? -6.125 -20.984 -15.375 1 85.06 90 ASN A CA 1
ATOM 740 C C . ASN A 1 90 ? -5.668 -20.297 -16.656 1 85.06 90 ASN A C 1
ATOM 742 O O . ASN A 1 90 ? -6.16 -20.609 -17.75 1 85.06 90 ASN A O 1
ATOM 746 N N . GLY A 1 91 ? -4.453 -19.516 -16.672 1 70.75 91 GLY A N 1
ATOM 747 C CA . GLY A 1 91 ? -3.898 -18.812 -17.828 1 70.75 91 GLY A CA 1
ATOM 748 C C . GLY A 1 91 ? -4.715 -17.594 -18.234 1 70.75 91 GLY A C 1
ATOM 749 O O . GLY A 1 91 ? -4.258 -16.766 -19.016 1 70.75 91 GLY A O 1
ATOM 750 N N . THR A 1 92 ? -6.109 -17.672 -18.281 1 60.16 92 THR A N 1
ATOM 751 C CA . THR A 1 92 ? -6.996 -16.547 -18.594 1 60.16 92 THR A CA 1
ATOM 752 C C . THR A 1 92 ? -7.973 -16.297 -17.453 1 60.16 92 THR A C 1
ATOM 754 O O . THR A 1 92 ? -8.234 -17.188 -16.641 1 60.16 92 THR A O 1
ATOM 757 N N . LEU A 1 93 ? -8.25 -15.008 -17.141 1 49 93 LEU A N 1
ATOM 758 C CA . LEU A 1 93 ? -9.469 -14.891 -16.344 1 49 93 LEU A CA 1
ATOM 759 C C . LEU A 1 93 ? -10.703 -15.234 -17.188 1 49 93 LEU A C 1
ATOM 761 O O . LEU A 1 93 ? -10.719 -14.984 -18.391 1 49 93 LEU A O 1
ATOM 765 N N . MET B 1 1 ? 18.266 3.893 7.875 1 83.81 1 MET B N 1
ATOM 766 C CA . MET B 1 1 ? 16.875 3.727 8.258 1 83.81 1 MET B CA 1
ATOM 767 C C . MET B 1 1 ? 16.672 4.02 9.742 1 83.81 1 MET B C 1
ATOM 769 O O . MET B 1 1 ? 15.648 4.59 10.133 1 83.81 1 MET B O 1
ATOM 773 N N . SER B 1 2 ? 17.688 3.779 10.438 1 87.56 2 SER B N 1
ATOM 774 C CA . SER B 1 2 ? 17.547 4.031 11.867 1 87.56 2 SER B CA 1
ATOM 775 C C . SER B 1 2 ? 17.203 5.492 12.141 1 87.56 2 SER B C 1
ATOM 777 O O . SER B 1 2 ? 16.297 5.781 12.922 1 87.56 2 SER B O 1
ATOM 779 N N . GLU B 1 3 ? 17.828 6.348 11.594 1 95.44 3 GLU B N 1
ATOM 780 C CA . GLU B 1 3 ? 17.547 7.77 11.766 1 95.44 3 GLU B CA 1
ATOM 781 C C . GLU B 1 3 ? 16.141 8.117 11.297 1 95.44 3 GLU B C 1
ATOM 783 O O . GLU B 1 3 ? 15.453 8.922 11.93 1 95.44 3 GLU B O 1
ATOM 788 N N . LEU B 1 4 ? 15.781 7.605 10.195 1 97.44 4 LEU B N 1
ATOM 789 C CA . LEU B 1 4 ? 14.445 7.809 9.648 1 97.44 4 LEU B CA 1
ATOM 790 C C . LEU B 1 4 ? 13.383 7.367 10.648 1 97.44 4 LEU B C 1
ATOM 792 O O . LEU B 1 4 ? 12.422 8.094 10.906 1 97.44 4 LEU B O 1
ATOM 796 N N . PHE B 1 5 ? 13.562 6.172 11.266 1 98.19 5 PHE B N 1
ATOM 797 C CA . PHE B 1 5 ? 12.594 5.629 12.211 1 98.19 5 PHE B CA 1
ATOM 798 C C . PHE B 1 5 ? 12.555 6.469 13.477 1 98.19 5 PHE B C 1
ATOM 800 O O . PHE B 1 5 ? 11.492 6.645 14.078 1 98.19 5 PHE B O 1
ATOM 807 N N . GLU B 1 6 ? 13.695 6.953 13.875 1 98.06 6 GLU B N 1
ATOM 808 C CA . GLU B 1 6 ? 13.742 7.844 15.031 1 98.06 6 GLU B CA 1
ATOM 809 C C . GLU B 1 6 ? 12.914 9.102 14.789 1 98.06 6 GLU B C 1
ATOM 811 O O . GLU B 1 6 ? 12.203 9.562 15.688 1 98.06 6 GLU B O 1
ATOM 816 N N . LYS B 1 7 ? 13.023 9.664 13.656 1 98.31 7 LYS B N 1
ATOM 817 C CA . LYS B 1 7 ? 12.234 10.852 13.32 1 98.31 7 LYS B CA 1
ATOM 818 C C . LYS B 1 7 ? 10.742 10.531 13.336 1 98.31 7 LYS B C 1
ATOM 820 O O . LYS B 1 7 ? 9.93 11.352 13.789 1 98.31 7 LYS B O 1
ATOM 825 N N . ILE B 1 8 ? 10.414 9.406 12.812 1 98.56 8 ILE B N 1
ATOM 826 C CA . ILE B 1 8 ? 9.016 8.984 12.812 1 98.56 8 ILE B CA 1
ATOM 827 C C . ILE B 1 8 ? 8.508 8.867 14.25 1 98.56 8 ILE B C 1
ATOM 829 O O . ILE B 1 8 ? 7.398 9.297 14.562 1 98.56 8 ILE B O 1
ATOM 833 N N . ARG B 1 9 ? 9.289 8.219 15.047 1 98.44 9 ARG B N 1
ATOM 834 C CA . ARG B 1 9 ? 8.914 8.109 16.453 1 98.44 9 ARG B CA 1
ATOM 835 C C . ARG B 1 9 ? 8.703 9.492 17.078 1 98.44 9 ARG B C 1
ATOM 837 O O . ARG B 1 9 ? 7.715 9.719 17.766 1 98.44 9 ARG B O 1
ATOM 844 N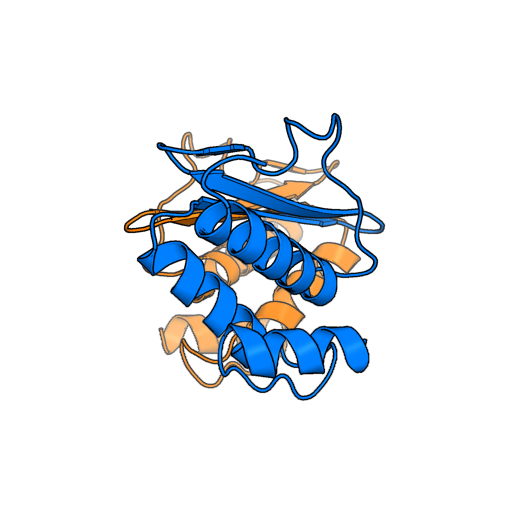 N . ALA B 1 10 ? 9.539 10.375 16.859 1 98.06 10 ALA B N 1
ATOM 845 C CA . ALA B 1 10 ? 9.492 11.719 17.438 1 98.06 10 ALA B CA 1
ATOM 846 C C . ALA B 1 10 ? 8.281 12.484 16.922 1 98.06 10 ALA B C 1
ATOM 848 O O . ALA B 1 10 ? 7.59 13.156 17.703 1 98.06 10 ALA B O 1
ATOM 849 N N . GLU B 1 11 ? 7.984 12.344 15.633 1 97.56 11 GLU B N 1
ATOM 850 C CA . GLU B 1 11 ? 6.984 13.195 14.992 1 97.56 11 GLU B CA 1
ATOM 851 C C . GLU B 1 11 ? 5.59 12.578 15.086 1 97.56 11 GLU B C 1
ATOM 853 O O . GLU B 1 11 ? 4.59 13.289 15.148 1 97.56 11 GLU B O 1
ATOM 858 N N . TYR B 1 12 ? 5.527 11.266 15.086 1 97.94 12 TYR B N 1
ATOM 859 C CA . TYR B 1 12 ? 4.223 10.617 14.977 1 97.94 12 TYR B CA 1
ATOM 860 C C . TYR B 1 12 ? 3.965 9.695 16.156 1 97.94 12 TYR B C 1
ATOM 862 O O . TYR B 1 12 ? 2.855 9.188 16.328 1 97.94 12 TYR B O 1
ATOM 870 N N . GLY B 1 13 ? 4.98 9.391 17 1 98 13 GLY B N 1
ATOM 871 C CA . GLY B 1 13 ? 4.816 8.539 18.172 1 98 13 GLY B CA 1
ATOM 872 C C . GLY B 1 13 ? 4.715 7.066 17.828 1 98 13 GLY B C 1
ATOM 873 O O . GLY B 1 13 ? 4.156 6.285 18.609 1 98 13 GLY B O 1
ATOM 874 N N . ILE B 1 14 ? 5.172 6.723 16.672 1 98.12 14 ILE B N 1
ATOM 875 C CA . ILE B 1 14 ? 5.117 5.336 16.234 1 98.12 14 ILE B CA 1
ATOM 876 C C . ILE B 1 14 ? 6.523 4.734 16.25 1 98.12 14 ILE B C 1
ATOM 878 O O . ILE B 1 14 ? 7.449 5.293 15.656 1 98.12 14 ILE B O 1
ATOM 882 N N . GLU B 1 15 ? 6.648 3.604 16.938 1 98 15 GLU B N 1
ATOM 883 C CA . GLU B 1 15 ? 7.918 2.881 16.953 1 98 15 GLU B CA 1
ATOM 884 C C . GLU B 1 15 ? 7.961 1.814 15.859 1 98 15 GLU B C 1
ATOM 886 O O . GLU B 1 15 ? 7.137 0.898 15.844 1 98 15 GLU B O 1
ATOM 891 N N . ILE B 1 16 ? 8.859 2.002 14.953 1 98.06 16 ILE B N 1
ATOM 892 C CA . ILE B 1 16 ? 9.086 1.035 13.891 1 98.06 16 ILE B CA 1
ATOM 893 C C . ILE B 1 16 ? 10.344 0.225 14.188 1 98.06 16 ILE B C 1
ATOM 895 O O . ILE B 1 16 ? 11.422 0.791 14.367 1 98.06 16 ILE B O 1
ATOM 899 N N . ALA B 1 17 ? 10.195 -1.027 14.289 1 97.12 17 ALA B N 1
ATOM 900 C CA . ALA B 1 17 ? 11.289 -1.892 14.734 1 97.12 17 ALA B CA 1
ATOM 901 C C . ALA B 1 17 ? 12.383 -1.993 13.672 1 97.12 17 ALA B C 1
ATOM 903 O O . ALA B 1 17 ? 13.57 -1.887 13.984 1 97.12 17 ALA B O 1
ATOM 904 N N . ASP B 1 18 ? 12.039 -2.26 12.453 1 96.38 18 ASP B N 1
ATOM 905 C CA . ASP B 1 18 ? 12.969 -2.389 11.328 1 96.38 18 ASP B CA 1
ATOM 906 C C . ASP B 1 18 ? 12.227 -2.309 10 1 96.38 18 ASP B C 1
ATOM 908 O O . ASP B 1 18 ? 11.039 -1.999 9.961 1 96.38 18 ASP B O 1
ATOM 912 N N . GLU B 1 19 ? 12.891 -2.502 8.93 1 95 19 GLU B N 1
ATOM 913 C CA . GLU B 1 19 ? 12.344 -2.303 7.594 1 95 19 GLU B CA 1
ATOM 914 C C . GLU B 1 19 ? 11.289 -3.357 7.262 1 95 19 GLU B C 1
ATOM 916 O O . GLU B 1 19 ? 10.57 -3.234 6.27 1 95 19 GLU B O 1
ATOM 921 N N . ASN B 1 20 ? 11.117 -4.348 8.094 1 94.81 20 ASN B N 1
ATOM 922 C CA . ASN B 1 20 ? 10.125 -5.395 7.863 1 94.81 20 ASN B CA 1
ATOM 923 C C . ASN B 1 20 ? 8.883 -5.184 8.727 1 94.81 20 ASN B C 1
ATOM 925 O O . ASN B 1 20 ? 7.922 -5.953 8.633 1 94.81 20 ASN B O 1
ATOM 929 N N . ASP B 1 21 ? 8.922 -4.23 9.492 1 97.25 21 ASP B N 1
ATOM 930 C CA . ASP B 1 21 ? 7.824 -3.957 10.422 1 97.25 21 ASP B CA 1
ATOM 931 C C . ASP B 1 21 ? 6.703 -3.18 9.742 1 97.25 21 ASP B C 1
ATOM 933 O O . ASP B 1 21 ? 6.398 -2.051 10.133 1 97.25 21 ASP B O 1
ATOM 937 N N . MET B 1 22 ? 5.984 -3.801 8.82 1 98.06 22 MET B N 1
ATOM 938 C CA . MET B 1 22 ? 4.941 -3.129 8.055 1 98.06 22 MET B CA 1
ATOM 939 C C . MET B 1 22 ? 3.721 -2.842 8.93 1 98.06 22 MET B C 1
ATOM 941 O O . MET B 1 22 ? 2.984 -1.886 8.68 1 98.06 22 MET B O 1
ATOM 945 N N . THR B 1 23 ? 3.541 -3.627 9.938 1 98.31 23 THR B N 1
ATOM 946 C CA . THR B 1 23 ?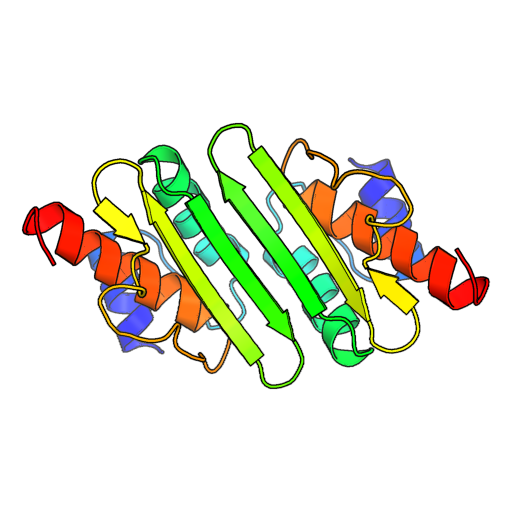 2.393 -3.412 10.812 1 98.31 23 THR B CA 1
ATOM 947 C C . THR B 1 23 ? 2.449 -2.025 11.445 1 98.31 23 THR B C 1
ATOM 949 O O . THR B 1 23 ? 1.477 -1.269 11.383 1 98.31 23 THR B O 1
ATOM 952 N N . ASN B 1 24 ? 3.576 -1.679 11.938 1 98.19 24 ASN 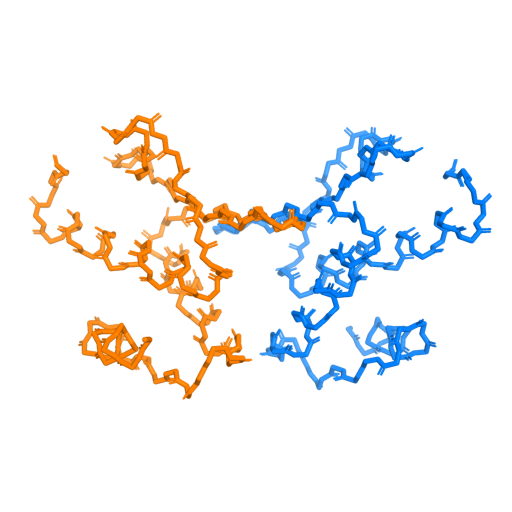B N 1
ATOM 953 C CA . ASN B 1 24 ? 3.662 -0.367 12.57 1 98.19 24 ASN B CA 1
ATOM 954 C C . ASN B 1 24 ? 3.787 0.747 11.531 1 98.19 24 ASN B C 1
ATOM 956 O O . ASN B 1 24 ? 3.287 1.854 11.742 1 98.19 24 ASN B O 1
ATOM 960 N N . VAL B 1 25 ? 4.402 0.468 10.414 1 98.5 25 VAL B N 1
ATOM 961 C CA . VAL B 1 25 ? 4.441 1.438 9.32 1 98.5 25 VAL B CA 1
ATOM 962 C C . VAL B 1 25 ? 3.02 1.725 8.836 1 98.5 25 VAL B C 1
ATOM 964 O O . VAL B 1 25 ? 2.674 2.873 8.555 1 98.5 25 VAL B O 1
ATOM 967 N N . TRP B 1 26 ? 2.203 0.712 8.836 1 98.31 26 TRP B N 1
ATOM 968 C CA . TRP B 1 26 ? 0.843 0.872 8.328 1 98.31 26 TRP B CA 1
ATOM 969 C C . TRP B 1 26 ? 0.001 1.705 9.289 1 98.31 26 TRP B C 1
ATOM 971 O O . TRP B 1 26 ? -0.946 2.377 8.875 1 98.31 26 TRP B O 1
ATOM 981 N N . ARG B 1 27 ? 0.344 1.646 10.57 1 97.94 27 ARG B N 1
ATOM 982 C CA . ARG B 1 27 ? -0.31 2.555 11.508 1 97.94 27 ARG B CA 1
ATOM 983 C C . ARG B 1 27 ? -0.106 4.008 11.094 1 97.94 27 ARG B C 1
ATOM 985 O O . ARG B 1 27 ? -0.995 4.84 11.273 1 97.94 27 ARG B O 1
ATOM 992 N N . LEU B 1 28 ? 1.036 4.238 10.562 1 98.06 28 LEU B N 1
ATOM 993 C CA . LEU B 1 28 ? 1.332 5.57 10.047 1 98.06 28 LEU B CA 1
ATOM 994 C C . LEU B 1 28 ? 0.419 5.918 8.883 1 98.06 28 LEU B C 1
ATOM 996 O O . LEU B 1 28 ? -0.136 7.02 8.828 1 98.06 28 LEU B O 1
ATOM 1000 N N . VAL B 1 29 ? 0.223 5.039 7.984 1 98.31 29 VAL B N 1
ATOM 1001 C CA . VAL B 1 29 ? -0.656 5.234 6.836 1 98.31 29 VAL B CA 1
ATOM 1002 C C . VAL B 1 29 ? -2.074 5.535 7.316 1 98.31 29 VAL B C 1
ATOM 1004 O O . VAL B 1 29 ? -2.727 6.449 6.809 1 98.31 29 VAL B O 1
ATOM 1007 N N . GLU B 1 30 ? -2.527 4.758 8.312 1 97.5 30 GLU B N 1
ATOM 1008 C CA . GLU B 1 30 ? -3.865 4.965 8.859 1 97.5 30 GLU B CA 1
ATOM 1009 C C . GLU B 1 30 ? -3.992 6.352 9.492 1 97.5 30 GLU B C 1
ATOM 1011 O O . GLU B 1 30 ? -5.031 7 9.367 1 97.5 30 GLU B O 1
ATOM 1016 N N . MET B 1 31 ? -2.961 6.773 10.18 1 97.19 31 MET B N 1
ATOM 1017 C CA . MET B 1 31 ? -2.965 8.102 10.781 1 97.19 31 MET B CA 1
ATOM 1018 C C . MET B 1 31 ? -3.098 9.18 9.711 1 97.19 31 MET B C 1
ATOM 1020 O O . MET B 1 31 ? -3.857 10.141 9.875 1 97.19 31 MET B O 1
ATOM 1024 N N . LEU B 1 32 ? -2.354 9.039 8.633 1 97.56 32 LEU B N 1
ATOM 1025 C CA . LEU B 1 32 ? -2.406 10 7.535 1 97.56 32 LEU B CA 1
ATOM 1026 C C . LEU B 1 32 ? -3.793 10.031 6.902 1 97.56 32 LEU B C 1
ATOM 1028 O O . LEU B 1 32 ? -4.316 11.102 6.586 1 97.56 32 LEU B O 1
ATOM 1032 N N . LYS B 1 33 ? -4.344 8.922 6.785 1 97.56 33 LYS B N 1
ATOM 1033 C CA . LYS B 1 33 ? -5.707 8.797 6.273 1 97.56 33 LYS B CA 1
ATOM 1034 C C . LYS B 1 33 ? -6.695 9.555 7.164 1 97.56 33 LYS B C 1
ATOM 1036 O O . LYS B 1 33 ? -7.57 10.266 6.668 1 97.56 33 LYS B O 1
ATOM 1041 N N . ASP B 1 34 ? -6.57 9.344 8.43 1 96.06 34 ASP B N 1
ATOM 1042 C CA . ASP B 1 34 ? -7.457 9.992 9.391 1 96.06 34 ASP B CA 1
ATOM 1043 C C . ASP B 1 34 ? -7.34 11.516 9.305 1 96.06 34 ASP B C 1
ATOM 1045 O O . ASP B 1 34 ? -8.289 12.234 9.641 1 96.06 34 ASP B O 1
ATOM 1049 N N . LYS B 1 35 ? -6.223 11.945 8.844 1 95.56 35 LYS B N 1
ATOM 1050 C CA . LYS B 1 35 ? -5.98 13.383 8.703 1 95.56 35 LYS B CA 1
ATOM 1051 C C . LYS B 1 35 ? -6.473 13.891 7.355 1 95.56 35 LYS B C 1
ATOM 1053 O O . LYS B 1 35 ? -6.27 15.062 7.02 1 95.56 35 LYS B O 1
ATOM 1058 N N . GLY B 1 36 ? -7.004 13.008 6.543 1 96.62 36 GLY B N 1
ATOM 1059 C CA . GLY B 1 36 ? -7.613 13.422 5.289 1 96.62 36 GLY B CA 1
ATOM 1060 C C . GLY B 1 36 ? -6.734 13.164 4.082 1 96.62 36 GLY B C 1
ATOM 1061 O O . GLY B 1 36 ? -7.082 13.547 2.963 1 96.62 36 GLY B O 1
ATOM 1062 N N . TRP B 1 37 ? -5.594 12.492 4.266 1 96.94 37 TRP B N 1
ATOM 1063 C CA . TRP B 1 37 ? -4.684 12.219 3.158 1 96.94 37 TRP B CA 1
ATOM 1064 C C . TRP B 1 37 ? -5.086 10.938 2.43 1 96.94 37 TRP B C 1
ATOM 1066 O O . TRP B 1 37 ? -5.484 9.961 3.059 1 96.94 37 TRP B O 1
ATOM 1076 N N . VAL B 1 38 ? -5.008 11.023 1.104 1 97.69 38 VAL B N 1
ATOM 1077 C CA . VAL B 1 38 ? -5.02 9.828 0.27 1 97.69 38 VAL B CA 1
ATOM 1078 C C . VAL B 1 38 ? -3.588 9.344 0.045 1 97.69 38 VAL B C 1
ATOM 1080 O O . VAL B 1 38 ? -2.721 10.117 -0.363 1 97.69 38 VAL B O 1
ATOM 1083 N N . VAL B 1 39 ? -3.316 8.102 0.352 1 97.81 39 VAL B N 1
ATOM 1084 C CA . VAL B 1 39 ? -1.971 7.566 0.154 1 97.81 39 VAL B CA 1
ATOM 1085 C C . VAL B 1 39 ? -1.976 6.562 -0.996 1 97.81 39 VAL B C 1
ATOM 1087 O O . VAL B 1 39 ? -2.795 5.641 -1.021 1 97.81 39 VAL B O 1
ATOM 1090 N N . TYR B 1 40 ? -1.108 6.793 -1.945 1 97.06 40 TYR B N 1
ATOM 1091 C CA . TYR B 1 40 ? -0.912 5.93 -3.104 1 97.06 40 TYR B CA 1
ATOM 1092 C C . TYR B 1 40 ? 0.375 5.125 -2.971 1 97.06 40 TYR B C 1
ATOM 1094 O O . TYR B 1 40 ? 1.439 5.684 -2.695 1 97.06 40 TYR B O 1
ATOM 1102 N N . ILE B 1 41 ? 0.245 3.848 -3.164 1 97.62 41 ILE B N 1
ATOM 1103 C CA . ILE B 1 41 ? 1.42 2.984 -3.121 1 97.62 41 ILE B CA 1
ATOM 1104 C C . ILE B 1 41 ? 1.477 2.125 -4.383 1 97.62 41 ILE B C 1
ATOM 1106 O O . ILE B 1 41 ? 0.478 1.517 -4.77 1 97.62 41 ILE B O 1
ATOM 1110 N N . ILE B 1 42 ? 2.535 2.191 -5.031 1 97 42 ILE B N 1
ATOM 1111 C CA . ILE B 1 42 ? 2.816 1.298 -6.148 1 97 42 ILE B CA 1
ATOM 1112 C C . ILE B 1 42 ? 4.039 0.437 -5.828 1 97 42 ILE B C 1
ATOM 1114 O O . ILE B 1 42 ? 5.098 0.959 -5.473 1 97 42 ILE B O 1
ATOM 1118 N N . THR B 1 43 ? 3.926 -0.87 -5.898 1 96.81 43 THR B N 1
ATOM 1119 C CA . THR B 1 43 ? 5.02 -1.8 -5.648 1 96.81 43 THR B CA 1
ATOM 1120 C C . THR B 1 43 ? 5.277 -2.676 -6.871 1 96.81 43 THR B C 1
ATOM 1122 O O . THR B 1 43 ? 4.367 -3.344 -7.363 1 96.81 43 THR B O 1
ATOM 1125 N N . ALA B 1 44 ? 6.414 -2.633 -7.375 1 95.88 44 ALA B N 1
ATOM 1126 C CA . ALA B 1 44 ? 6.906 -3.447 -8.484 1 95.88 44 ALA B CA 1
ATOM 1127 C C . ALA B 1 44 ? 8.398 -3.729 -8.336 1 95.88 44 ALA B C 1
ATOM 1129 O O . ALA B 1 44 ? 9.086 -3.076 -7.547 1 95.88 44 ALA B O 1
ATOM 1130 N N . ARG B 1 45 ? 8.789 -4.766 -9.031 1 93.31 45 ARG B N 1
ATOM 1131 C CA . ARG B 1 45 ? 10.227 -5.02 -9 1 93.31 45 ARG B CA 1
ATOM 1132 C C . ARG B 1 45 ? 11.008 -3.783 -9.43 1 93.31 45 ARG B C 1
ATOM 1134 O O . ARG B 1 45 ? 10.828 -3.277 -10.539 1 93.31 45 ARG B O 1
ATOM 1141 N N . GLY B 1 46 ? 11.828 -3.283 -8.539 1 89.62 46 GLY B N 1
ATOM 1142 C CA . GLY B 1 46 ? 12.688 -2.15 -8.852 1 89.62 46 GLY B CA 1
ATOM 1143 C C . GLY B 1 46 ? 11.953 -0.821 -8.805 1 89.62 46 GLY B C 1
ATOM 1144 O O . GLY B 1 46 ? 12.484 0.201 -9.242 1 89.62 46 GLY B O 1
ATOM 1145 N N . ARG B 1 47 ? 10.719 -0.867 -8.445 1 92.38 47 ARG B N 1
ATOM 1146 C CA . ARG B 1 47 ? 9.922 0.353 -8.43 1 92.38 47 ARG B CA 1
ATOM 1147 C C . ARG B 1 47 ? 9.016 0.395 -7.195 1 92.38 47 ARG B C 1
ATOM 1149 O O . ARG B 1 47 ? 7.953 -0.225 -7.18 1 92.38 47 ARG B O 1
ATOM 1156 N N . GLU B 1 48 ? 9.445 1.063 -6.242 1 96.31 48 GLU B N 1
ATOM 1157 C CA . GLU B 1 48 ? 8.656 1.33 -5.039 1 96.31 48 GLU B CA 1
ATOM 1158 C C . GLU B 1 48 ? 8.297 2.809 -4.934 1 96.31 48 GLU B C 1
ATOM 1160 O O . GLU B 1 48 ? 9.172 3.654 -4.742 1 96.31 48 GLU B O 1
ATOM 1165 N N . GLN B 1 49 ? 7.031 3.088 -5.109 1 96.25 49 GLN B N 1
ATOM 1166 C CA . GLN B 1 49 ? 6.59 4.48 -5.109 1 96.25 49 GLN B CA 1
ATOM 1167 C C . GLN B 1 49 ? 5.5 4.711 -4.066 1 96.25 49 GLN B C 1
ATOM 1169 O O . GLN B 1 49 ? 4.621 3.867 -3.883 1 96.25 49 GLN B O 1
ATOM 1174 N N . VAL B 1 50 ? 5.641 5.773 -3.426 1 97.12 50 VAL B N 1
ATOM 1175 C CA . VAL B 1 50 ? 4.625 6.254 -2.494 1 97.12 50 VAL B CA 1
ATOM 1176 C C . VAL B 1 50 ? 4.344 7.73 -2.75 1 97.12 50 VAL B C 1
ATOM 1178 O O . VAL B 1 50 ? 5.273 8.539 -2.857 1 97.12 50 VAL B O 1
ATOM 1181 N N . ASP B 1 51 ? 3.096 8.078 -2.975 1 96.75 51 ASP B N 1
ATOM 1182 C CA . ASP B 1 51 ? 2.645 9.461 -3.072 1 96.75 51 ASP B CA 1
ATOM 1183 C C . ASP B 1 51 ? 1.449 9.719 -2.156 1 96.75 51 ASP B C 1
ATOM 1185 O O . ASP B 1 51 ? 0.864 8.781 -1.615 1 96.75 51 ASP B O 1
ATOM 1189 N N . ALA B 1 52 ? 1.196 10.945 -1.927 1 96.81 52 ALA B N 1
ATOM 1190 C CA . ALA B 1 52 ? 0.039 11.32 -1.119 1 96.81 52 ALA B CA 1
ATOM 1191 C C . ALA B 1 52 ? -0.656 12.555 -1.696 1 96.81 52 ALA B C 1
ATOM 1193 O O . ALA B 1 52 ? -0.03 13.359 -2.389 1 96.81 52 ALA B O 1
ATOM 1194 N N . TRP B 1 53 ? -1.941 12.602 -1.497 1 95.44 53 TRP B N 1
ATOM 1195 C CA . TRP B 1 53 ? -2.75 13.719 -1.97 1 95.44 53 TRP B CA 1
ATOM 1196 C C . TRP B 1 53 ? -3.715 14.188 -0.887 1 95.44 53 TRP B C 1
ATOM 1198 O O . TRP B 1 53 ? -4.238 13.383 -0.117 1 95.44 53 TRP B O 1
ATOM 1208 N N . HIS B 1 54 ? -3.979 15.414 -0.854 1 95.31 54 HIS B N 1
ATOM 1209 C CA . HIS B 1 54 ? -4.906 16.047 0.075 1 95.31 54 HIS B CA 1
ATOM 1210 C C . HIS B 1 54 ? -5.68 17.172 -0.604 1 95.31 54 HIS B C 1
ATOM 1212 O O . HIS B 1 54 ? -5.113 17.938 -1.387 1 95.31 54 HIS B O 1
ATOM 1218 N N . PRO B 1 55 ? -7 17.359 -0.305 1 92.81 55 PRO B N 1
ATOM 1219 C CA . PRO B 1 55 ? -7.797 18.391 -0.958 1 92.81 55 PRO B CA 1
ATOM 1220 C C . PRO B 1 55 ? -7.227 19.797 -0.743 1 92.81 55 PRO B C 1
ATOM 1222 O O . PRO B 1 55 ? -7.289 20.641 -1.644 1 92.81 55 PRO B O 1
ATOM 1225 N N . ASN B 1 56 ? -6.621 20.031 0.377 1 91.75 56 ASN B N 1
ATOM 1226 C CA . ASN B 1 56 ? -6.137 21.375 0.721 1 91.75 56 ASN B CA 1
ATOM 1227 C C . ASN B 1 56 ? -4.707 21.594 0.229 1 91.75 56 ASN B C 1
ATOM 1229 O O . ASN B 1 56 ? -4.266 22.734 0.091 1 91.75 56 ASN B O 1
ATOM 1233 N N . TYR B 1 57 ? -3.953 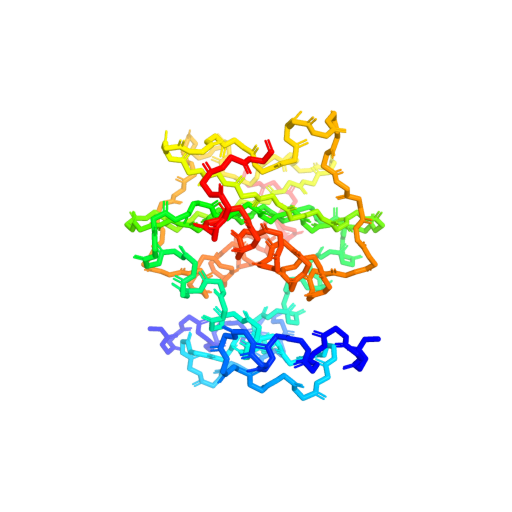20.5 -0.033 1 89.56 57 TYR B N 1
ATOM 1234 C CA . TYR B 1 57 ? -2.523 20.672 -0.268 1 89.56 57 TYR B CA 1
ATOM 1235 C C . TYR B 1 57 ? -2.139 20.156 -1.653 1 89.56 57 TYR B C 1
ATOM 1237 O O . TYR B 1 57 ? -1.061 20.484 -2.16 1 89.56 57 TYR B O 1
ATOM 1245 N N . GLY B 1 58 ? -3.059 19.406 -2.271 1 90.31 58 GLY B N 1
ATOM 1246 C CA . GLY B 1 58 ? -2.715 18.781 -3.539 1 90.31 58 GLY B CA 1
ATOM 1247 C C . GLY B 1 58 ? -1.806 17.578 -3.387 1 90.31 58 GLY B C 1
ATOM 1248 O O . GLY B 1 58 ? -1.797 16.938 -2.338 1 90.31 58 GLY B O 1
ATOM 1249 N N . SER B 1 59 ? -1.141 17.188 -4.504 1 91.62 59 SER B N 1
ATOM 1250 C CA . SER B 1 59 ? -0.214 16.062 -4.5 1 91.62 59 SER B CA 1
ATOM 1251 C C . SER B 1 59 ? 1.123 16.453 -3.877 1 91.62 59 SER B C 1
ATOM 1253 O O . SER B 1 59 ? 1.679 17.5 -4.191 1 91.62 59 SER B O 1
ATOM 1255 N N . LEU B 1 60 ? 1.544 15.531 -3.055 1 92.56 60 LEU B N 1
ATOM 1256 C CA . LEU B 1 60 ? 2.744 15.836 -2.283 1 92.56 60 LEU B CA 1
ATOM 1257 C C . 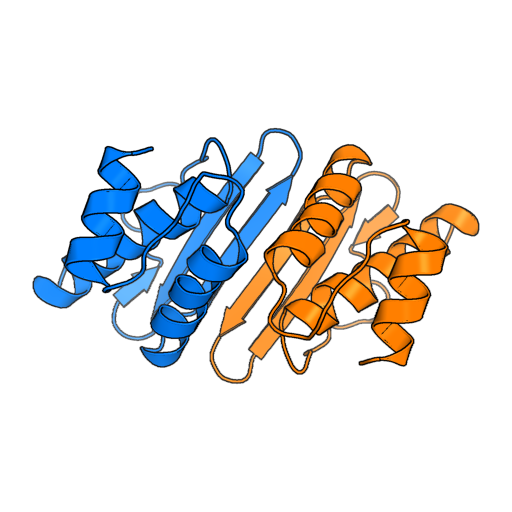LEU B 1 60 ? 3.949 16.016 -3.201 1 92.56 60 LEU B C 1
ATOM 1259 O O . LEU B 1 60 ? 4.699 16.984 -3.059 1 92.56 60 LEU B O 1
ATOM 1263 N N . TYR B 1 61 ? 4.145 15.117 -4.227 1 91.38 61 TYR B N 1
ATOM 1264 C CA . TYR B 1 61 ? 5.387 15.133 -4.992 1 91.38 61 TYR B CA 1
ATOM 1265 C C . TYR B 1 61 ? 5.191 15.836 -6.332 1 91.38 61 TYR B C 1
ATOM 1267 O O . TYR B 1 61 ? 6.16 16.078 -7.059 1 91.38 61 TYR B O 1
ATOM 1275 N N . ALA B 1 62 ? 3.939 16.141 -6.73 1 79.62 62 ALA B N 1
ATOM 1276 C CA . ALA B 1 62 ? 3.715 16.875 -7.969 1 79.62 62 ALA B CA 1
ATOM 1277 C C . ALA B 1 62 ? 4.543 18.156 -7.996 1 79.62 62 ALA B C 1
ATOM 1279 O O . ALA B 1 62 ? 5.086 18.531 -9.039 1 79.62 62 ALA B O 1
ATOM 1280 N N . GLN B 1 63 ? 4.605 18.672 -6.875 1 70.19 63 GLN B N 1
ATOM 1281 C CA . GLN B 1 63 ? 5.316 19.953 -6.801 1 70.19 63 GLN B CA 1
ATOM 1282 C C . GLN B 1 63 ? 6.812 19.766 -7.02 1 70.19 63 GLN B C 1
ATOM 1284 O O . GLN B 1 63 ? 7.527 20.719 -7.324 1 70.19 63 GLN B O 1
ATOM 1289 N N . PHE B 1 64 ? 7.262 18.547 -6.855 1 71.06 64 PHE B N 1
ATOM 1290 C CA . PHE B 1 64 ? 8.688 18.281 -7 1 71.06 64 PHE B CA 1
ATOM 1291 C C . PHE B 1 64 ? 8.984 17.656 -8.359 1 71.06 64 PHE B C 1
ATOM 1293 O O . PHE B 1 64 ? 10.133 17.359 -8.68 1 71.06 64 PHE B O 1
ATOM 1300 N N . GLY B 1 65 ? 7.98 17.625 -9.18 1 72.38 65 GLY B N 1
ATOM 1301 C CA . GLY B 1 65 ? 8.172 17.188 -10.555 1 72.38 65 GLY B CA 1
ATOM 1302 C C . GLY B 1 65 ? 7.914 15.711 -10.758 1 72.38 65 GLY B C 1
ATOM 1303 O O . GLY B 1 65 ? 7.293 15.312 -11.75 1 72.38 65 GLY B O 1
ATOM 1304 N N . GLU B 1 66 ? 8.539 14.875 -9.836 1 79.31 66 GLU B N 1
ATOM 1305 C CA . GLU B 1 66 ? 8.352 13.445 -10.031 1 79.31 66 GLU B CA 1
ATOM 1306 C C . GLU B 1 66 ? 8.188 12.719 -8.703 1 79.31 66 GLU B C 1
ATOM 1308 O O . GLU B 1 66 ? 8.672 13.195 -7.668 1 79.31 66 GLU B O 1
ATOM 1313 N N . ILE B 1 67 ? 7.371 11.656 -8.727 1 85.19 67 ILE B N 1
ATOM 1314 C CA . ILE B 1 67 ? 7.27 10.789 -7.559 1 85.19 67 ILE B CA 1
ATOM 1315 C C . ILE B 1 67 ? 8.57 10 -7.391 1 85.19 67 ILE B C 1
ATOM 1317 O O . ILE B 1 67 ? 8.992 9.281 -8.297 1 85.19 67 ILE B O 1
ATOM 1321 N N . PRO B 1 68 ? 9.148 10.203 -6.355 1 89.06 68 PRO B N 1
ATOM 1322 C CA . PRO B 1 68 ? 10.422 9.516 -6.148 1 89.06 68 PRO B CA 1
ATOM 1323 C C . PRO B 1 68 ? 10.266 7.996 -6.105 1 89.06 68 PRO B C 1
ATOM 1325 O O . PRO B 1 68 ? 9.18 7.488 -5.82 1 89.06 68 PRO B O 1
ATOM 1328 N N . HIS B 1 69 ? 11.469 7.32 -6.461 1 91 69 HIS B N 1
ATOM 1329 C CA . HIS B 1 69 ? 11.609 5.895 -6.207 1 91 69 HIS B CA 1
ATOM 1330 C C . HIS B 1 69 ? 12.344 5.637 -4.895 1 91 69 HIS B C 1
ATOM 1332 O O . HIS B 1 69 ? 13.422 6.184 -4.664 1 91 69 HIS B O 1
ATOM 1338 N N . PHE B 1 70 ? 11.695 4.828 -4.086 1 95.06 70 PHE B N 1
ATOM 1339 C CA . PHE B 1 70 ? 12.297 4.512 -2.793 1 95.06 70 PHE B CA 1
ATOM 1340 C C . PHE B 1 70 ? 12.922 3.123 -2.809 1 95.06 70 PHE B C 1
ATOM 1342 O O . PHE B 1 70 ? 12.641 2.32 -3.699 1 95.06 70 PHE B O 1
ATOM 1349 N N . ARG B 1 71 ? 13.82 2.877 -1.969 1 93.56 71 ARG B N 1
ATOM 1350 C CA . ARG B 1 71 ? 14.438 1.561 -1.87 1 93.56 71 ARG B CA 1
ATOM 1351 C C . ARG B 1 71 ? 13.406 0.49 -1.545 1 93.56 71 ARG B C 1
ATOM 1353 O O . ARG B 1 71 ? 13.492 -0.639 -2.033 1 93.56 71 ARG B O 1
ATOM 1360 N N . ASN B 1 72 ? 12.422 0.811 -0.685 1 95.31 72 ASN B N 1
ATOM 1361 C CA . ASN B 1 72 ? 11.281 -0.026 -0.339 1 95.31 72 ASN B CA 1
ATOM 1362 C C . ASN B 1 72 ? 10.094 0.812 0.118 1 95.31 72 ASN B C 1
ATOM 1364 O O . ASN B 1 72 ? 10.211 2.027 0.283 1 95.31 72 ASN B O 1
ATOM 1368 N N . VAL B 1 73 ? 9.023 0.162 0.238 1 97 73 VAL B N 1
ATOM 1369 C CA . VAL B 1 73 ? 7.785 0.869 0.529 1 97 73 VAL B CA 1
ATOM 1370 C C . VAL B 1 73 ? 7.832 1.438 1.944 1 97 73 VAL B C 1
ATOM 1372 O O . VAL B 1 73 ? 7.289 2.514 2.207 1 97 73 VAL B O 1
ATOM 1375 N N . VAL B 1 74 ? 8.469 0.764 2.875 1 97.69 74 VAL B N 1
ATOM 1376 C CA . VAL B 1 74 ? 8.594 1.237 4.25 1 97.69 74 VAL B CA 1
ATOM 1377 C C . VAL B 1 74 ? 9.297 2.594 4.266 1 97.69 74 VAL B C 1
ATOM 1379 O O . VAL B 1 74 ? 8.812 3.543 4.887 1 97.69 74 VAL B O 1
ATOM 1382 N N . GLU B 1 75 ? 10.391 2.686 3.561 1 97.5 75 GLU B N 1
ATOM 1383 C CA . GLU B 1 75 ? 11.078 3.965 3.436 1 97.5 75 GLU B CA 1
ATOM 1384 C C . GLU B 1 75 ? 10.164 5.027 2.83 1 97.5 75 GLU B C 1
ATOM 1386 O O . GLU B 1 75 ? 10.102 6.152 3.328 1 97.5 75 GLU B O 1
ATOM 1391 N N . GLY B 1 76 ? 9.477 4.688 1.767 1 97.19 76 GLY B N 1
ATOM 1392 C CA . GLY B 1 76 ? 8.586 5.617 1.083 1 97.19 76 GLY B CA 1
ATOM 1393 C C . GLY B 1 76 ? 7.512 6.188 1.986 1 97.19 76 GLY B C 1
ATOM 1394 O O . GLY B 1 76 ? 7.266 7.395 1.981 1 97.19 76 GLY B O 1
ATOM 1395 N N . ILE B 1 77 ? 6.871 5.27 2.688 1 98.19 77 ILE B N 1
ATOM 1396 C CA . ILE B 1 77 ? 5.801 5.695 3.582 1 98.19 77 ILE B CA 1
ATOM 1397 C C . ILE B 1 77 ? 6.359 6.641 4.641 1 98.19 77 ILE B C 1
ATOM 1399 O O . ILE B 1 77 ? 5.773 7.695 4.914 1 98.19 77 ILE B O 1
ATOM 1403 N N . CYS B 1 78 ? 7.461 6.262 5.184 1 98.44 78 CYS B N 1
ATOM 1404 C CA . CYS B 1 78 ? 8.047 7.059 6.254 1 98.44 78 CYS B CA 1
ATOM 1405 C C . CYS B 1 78 ? 8.461 8.438 5.746 1 98.44 78 CYS B C 1
ATOM 1407 O O . CYS B 1 78 ? 8.141 9.453 6.363 1 98.44 78 CYS B O 1
ATOM 1409 N N . VAL B 1 79 ? 9.148 8.516 4.645 1 97 79 VAL B N 1
ATOM 1410 C CA . VAL B 1 79 ? 9.617 9.781 4.086 1 97 79 VAL B CA 1
ATOM 1411 C C . VAL B 1 79 ? 8.422 10.656 3.717 1 97 79 VAL B C 1
ATOM 1413 O O . VAL B 1 79 ? 8.398 11.844 4.023 1 97 79 VAL B O 1
ATOM 1416 N N . THR B 1 80 ? 7.473 10.094 3.088 1 96.88 80 THR B N 1
ATOM 1417 C CA . THR B 1 80 ? 6.254 10.805 2.711 1 96.88 80 THR B CA 1
ATOM 1418 C C . THR B 1 80 ? 5.574 11.398 3.939 1 96.88 80 THR B C 1
ATOM 1420 O O . THR B 1 80 ? 5.156 12.562 3.926 1 96.88 80 THR B O 1
ATOM 1423 N N . ALA B 1 81 ? 5.496 10.562 4.988 1 97.5 81 ALA B N 1
ATOM 1424 C CA . ALA B 1 81 ? 4.871 11.031 6.223 1 97.5 81 ALA B CA 1
ATOM 1425 C C . ALA B 1 81 ? 5.609 12.234 6.789 1 97.5 81 ALA B C 1
ATOM 1427 O O . ALA B 1 81 ? 4.98 13.188 7.258 1 97.5 81 ALA B O 1
ATOM 1428 N N . LEU B 1 82 ? 6.883 12.18 6.734 1 96.75 82 LEU B N 1
ATOM 1429 C CA . LEU B 1 82 ? 7.672 13.289 7.27 1 96.75 82 LEU B CA 1
ATOM 1430 C C . LEU B 1 82 ? 7.484 14.539 6.43 1 96.75 82 LEU B C 1
ATOM 1432 O O . LEU B 1 82 ? 7.402 15.648 6.969 1 96.75 82 LEU B O 1
ATOM 1436 N N . HIS B 1 83 ? 7.453 14.43 5.109 1 94.56 83 HIS B N 1
ATOM 1437 C CA . HIS B 1 83 ? 7.184 15.57 4.238 1 94.56 83 HIS B CA 1
ATOM 1438 C C . HIS B 1 83 ? 5.809 16.156 4.52 1 94.56 83 HIS B C 1
ATOM 1440 O O . HIS B 1 83 ? 5.648 17.391 4.539 1 94.56 83 HIS B O 1
ATOM 1446 N N . ILE B 1 84 ? 4.875 15.336 4.754 1 95.12 84 ILE B N 1
ATOM 1447 C CA . ILE B 1 84 ? 3.521 15.773 5.078 1 95.12 84 ILE B CA 1
ATOM 1448 C C . ILE B 1 84 ? 3.541 16.594 6.367 1 95.12 84 ILE B C 1
ATOM 1450 O O . ILE B 1 84 ? 2.918 17.656 6.441 1 95.12 84 ILE B O 1
ATOM 1454 N N . ARG B 1 85 ? 4.211 16.031 7.348 1 94.94 85 ARG B N 1
ATOM 1455 C CA . ARG B 1 85 ? 4.316 16.734 8.625 1 94.94 85 ARG B CA 1
ATOM 1456 C C . ARG B 1 85 ? 4.875 18.141 8.43 1 94.94 85 ARG B C 1
ATOM 1458 O O . ARG B 1 85 ? 4.367 19.094 9.008 1 94.94 85 ARG B O 1
ATOM 1465 N N . GLU B 1 86 ? 5.871 18.25 7.641 1 92.06 86 GLU B N 1
ATOM 1466 C CA . GLU B 1 86 ? 6.477 19.531 7.348 1 92.06 86 GLU B CA 1
ATOM 1467 C C . GLU B 1 86 ? 5.488 20.469 6.648 1 92.06 86 GLU B C 1
ATOM 1469 O O . GLU B 1 86 ? 5.387 21.641 6.988 1 92.06 86 GLU B O 1
ATOM 1474 N N . LEU B 1 87 ? 4.812 19.922 5.723 1 90.25 87 LEU B N 1
ATOM 1475 C CA . LEU B 1 87 ? 3.822 20.672 4.977 1 90.25 87 LEU B CA 1
ATOM 1476 C C . LEU B 1 87 ? 2.721 21.188 5.898 1 90.25 87 LEU B C 1
ATOM 1478 O O . LEU B 1 87 ? 2.334 22.359 5.82 1 90.25 87 LEU B O 1
ATOM 1482 N N . GLU B 1 88 ? 2.189 20.328 6.715 1 90.5 88 GLU B N 1
ATOM 1483 C CA . GLU B 1 88 ? 1.114 20.688 7.633 1 90.5 88 GLU B CA 1
ATOM 1484 C C . GLU B 1 88 ? 1.568 21.75 8.633 1 90.5 88 GLU B C 1
ATOM 1486 O O . GLU B 1 88 ? 0.776 22.594 9.047 1 90.5 88 GLU B O 1
ATOM 1491 N N . ARG B 1 89 ? 2.768 21.625 9.047 1 89.69 89 ARG B N 1
ATOM 1492 C CA . ARG B 1 89 ? 3.314 22.578 10 1 89.69 89 ARG B CA 1
ATOM 1493 C C . ARG B 1 89 ? 3.529 23.953 9.352 1 89.69 89 ARG B C 1
ATOM 1495 O O . ARG B 1 89 ? 3.283 24.984 9.977 1 89.69 89 ARG B O 1
ATOM 1502 N N . ASN B 1 90 ? 3.963 23.922 8.195 1 85.12 90 ASN B N 1
ATOM 1503 C CA . ASN B 1 90 ? 4.375 25.172 7.559 1 85.12 90 ASN B CA 1
ATOM 1504 C C . ASN B 1 90 ? 3.275 25.719 6.656 1 85.12 90 ASN B C 1
ATOM 1506 O O . ASN B 1 90 ? 3.336 26.875 6.238 1 85.12 90 ASN B O 1
ATOM 1510 N N . GLY B 1 91 ? 2.016 25.016 6.555 1 70.62 91 GLY B N 1
ATOM 1511 C CA . GLY B 1 91 ? 0.878 25.422 5.746 1 70.62 91 GLY B CA 1
ATOM 1512 C C . GLY B 1 91 ? 1.113 25.266 4.258 1 70.62 91 GLY B C 1
ATOM 1513 O O . GLY B 1 91 ? 0.173 25.328 3.463 1 70.62 91 GLY B O 1
ATOM 1514 N N . THR B 1 92 ? 2.295 25.719 3.643 1 60.5 92 THR B N 1
ATOM 1515 C CA . THR B 1 92 ? 2.607 25.594 2.223 1 60.5 92 THR B CA 1
ATOM 1516 C C . THR B 1 92 ? 3.855 24.734 2.02 1 60.5 92 THR B C 1
ATOM 1518 O O . THR B 1 92 ? 4.691 24.625 2.918 1 60.5 92 THR B O 1
ATOM 1521 N N . LEU B 1 93 ? 3.834 23.859 0.965 1 49.03 93 LEU B N 1
ATOM 1522 C CA . LEU B 1 93 ? 5.172 23.422 0.593 1 49.03 93 LEU B CA 1
ATOM 1523 C C . LEU B 1 93 ? 5.965 24.547 -0.05 1 49.03 93 LEU B C 1
ATOM 1525 O O . LEU B 1 93 ? 5.387 25.422 -0.71 1 49.03 93 LEU B O 1
#

Secondary structure (DSSP, 8-state):
-HHHHHHHHHHH-----STT-HHHHHHHHHHHHHTT-EEEEEEETTEEEEEEEETTTEETTGGGSSPPEESSHHHHHHHHHHHHHHHHHHS--/-HHHHHHHHHHH-----STT-HHHHHHHHHHHHHTT-EEEEEEETTEEEEEEEETTTEETTGGGSSPPEESSHHHHHHHHHHHHHHHHHHS--

Organism: NCBI:txid2598455